Protein AF-A0A7V1UL45-F1 (afdb_monomer_lite)

Foldseek 3Di:
DDDWDQDPPPGIADKEKEFPVLLDLAFQQAWDFDDADPVRNQYHIYGPVLVVLQVVVVHDDPVSCVVRVMDMDGPVSSLVSQQRHHDDPDDQVNQQQDWFADPPPRDIHGTFDQEAEDQDFPPCDPVLVVVCVVQVVVCVVVVHDGQADGDNFWGHDNPPFTKGWAWQWQREGRNSGTRIYGFIWTADPVVNVVCVVCLQPQCLQVDDWGKTFTRHDDVLQPPRTRFIWTFGDPGSPHGTYTHGDDDPRVSNCSSSNGDYSVSSRVSRVVVSVVVD

pLDDT: mean 93.81, std 6.66, range [49.34, 98.75]

Radius of gyration: 22.58 Å; chains: 1; bounding box: 50×32×69 Å

Secondary structure (DSSP, 8-state):
---EEEETTTEEEEEEEE-GGGGSS---S--EEPPPBTTBSS--EE-HHHHHHHHHTTSS-HHHHHHHT-EEEEHHHHHHHHHHH---SS-TTTTTT-EEE-TTT--EEES---EEE-SS-TT--HHHHHHHHHHHHHHHHTTS--SSEE-SSEEEETTTEEEEEEEEEEEBTTSS-EEEEEEEEEE-HHHHHHHHHHTT-GGGGGSPPEEEEE-S--GGGS--TT-EEEEE-S-SSSPPEEEEPP-SSHHHHHHHH-B-HHHHHHHHHHHHHH--

Structure (mmCIF, N/CA/C/O backbone):
data_AF-A0A7V1UL45-F1
#
_entry.id   AF-A0A7V1UL45-F1
#
loop_
_atom_site.group_PDB
_atom_site.id
_atom_site.type_symbol
_atom_site.label_atom_id
_atom_site.label_alt_id
_atom_site.label_comp_id
_atom_site.label_asym_id
_atom_site.label_entity_id
_atom_site.label_seq_id
_atom_site.pdbx_PDB_ins_code
_atom_site.Cartn_x
_atom_site.Cartn_y
_atom_site.Cartn_z
_atom_site.occupancy
_atom_site.B_iso_or_equiv
_atom_site.auth_seq_id
_atom_site.auth_comp_id
_atom_site.auth_asym_id
_atom_site.auth_atom_id
_atom_site.pdbx_PDB_model_num
ATOM 1 N N . MET A 1 1 ? 0.491 9.897 -24.513 1.00 49.34 1 MET A N 1
ATOM 2 C CA . MET A 1 1 ? -0.194 9.121 -25.587 1.00 49.34 1 MET A CA 1
ATOM 3 C C . MET A 1 1 ? -1.564 8.655 -25.092 1.00 49.34 1 MET A C 1
ATOM 5 O O . MET A 1 1 ? -1.636 8.072 -24.022 1.00 49.34 1 MET A O 1
ATOM 9 N N . SER A 1 2 ? -2.656 8.905 -25.826 1.00 57.75 2 SER A N 1
ATOM 10 C CA . SER A 1 2 ? -4.035 8.613 -25.388 1.00 57.75 2 SER A CA 1
ATOM 11 C C . SER A 1 2 ? -4.565 7.289 -25.955 1.00 57.75 2 SER A C 1
ATOM 13 O O . SER A 1 2 ? -5.192 7.240 -27.010 1.00 57.75 2 SER A O 1
ATOM 15 N N . GLY A 1 3 ? -4.322 6.186 -25.250 1.00 78.44 3 GLY A N 1
ATOM 16 C CA . GLY A 1 3 ? -5.009 4.920 -25.510 1.00 78.44 3 GLY A CA 1
ATOM 17 C C . GLY A 1 3 ? -5.262 4.170 -24.210 1.00 78.44 3 GLY A C 1
ATOM 18 O O . GLY A 1 3 ? -4.413 4.188 -23.320 1.00 78.44 3 GLY A O 1
ATOM 19 N N . THR A 1 4 ? -6.422 3.527 -24.099 1.00 91.06 4 THR A N 1
ATOM 20 C CA . THR A 1 4 ? -6.756 2.661 -22.964 1.00 91.06 4 THR A CA 1
ATOM 21 C C . THR A 1 4 ? -6.541 1.189 -23.313 1.00 91.06 4 THR A C 1
ATOM 23 O O . THR A 1 4 ? -6.388 0.816 -24.481 1.00 91.06 4 THR A O 1
ATOM 26 N N . ILE A 1 5 ? -6.478 0.345 -22.288 1.00 94.19 5 ILE A N 1
ATOM 27 C CA . ILE A 1 5 ? -6.482 -1.116 -22.391 1.00 94.19 5 ILE A CA 1
ATOM 28 C C . ILE A 1 5 ? -7.425 -1.688 -21.327 1.00 94.19 5 ILE A C 1
ATOM 30 O O . ILE A 1 5 ? -7.486 -1.172 -20.211 1.00 94.19 5 ILE A O 1
ATOM 34 N N . GLN A 1 6 ? -8.139 -2.763 -21.669 1.00 95.62 6 GLN A N 1
ATOM 35 C CA . GLN A 1 6 ? -8.872 -3.578 -20.701 1.00 95.62 6 GLN A CA 1
ATOM 36 C C . GLN A 1 6 ? -7.916 -4.591 -20.070 1.00 95.62 6 GLN A C 1
ATOM 38 O O . GLN A 1 6 ? -7.385 -5.460 -20.758 1.00 95.62 6 GLN A O 1
ATOM 43 N N . CYS A 1 7 ? -7.671 -4.454 -18.771 1.00 94.44 7 CYS A N 1
ATOM 44 C CA . CYS A 1 7 ? -6.879 -5.393 -17.989 1.00 94.44 7 CYS A CA 1
ATOM 45 C C . CYS A 1 7 ? -7.796 -6.321 -17.194 1.00 94.44 7 CYS A C 1
ATOM 47 O O . CYS A 1 7 ? -8.648 -5.841 -16.448 1.00 94.44 7 CYS A O 1
ATOM 49 N N . ASP A 1 8 ? -7.544 -7.627 -17.253 1.00 90.75 8 ASP A N 1
ATOM 50 C CA . ASP A 1 8 ? -8.318 -8.636 -16.513 1.00 90.75 8 ASP A CA 1
ATOM 51 C C . ASP A 1 8 ? -8.318 -8.407 -14.992 1.00 90.75 8 ASP A C 1
ATOM 53 O O . ASP A 1 8 ? -9.223 -8.845 -14.288 1.00 90.75 8 ASP A O 1
ATOM 57 N N . THR A 1 9 ? -7.303 -7.709 -14.471 1.00 89.81 9 THR A N 1
ATOM 58 C CA . THR A 1 9 ? -7.148 -7.426 -13.037 1.00 89.81 9 THR A CA 1
ATOM 59 C C . THR A 1 9 ? -7.614 -6.026 -12.636 1.00 89.81 9 THR A C 1
ATOM 61 O O . THR A 1 9 ? -8.133 -5.853 -11.537 1.00 89.81 9 THR A O 1
ATOM 64 N N . HIS A 1 10 ? -7.412 -5.015 -13.486 1.00 91.44 10 HIS A N 1
ATOM 65 C CA . HIS A 1 10 ? -7.577 -3.601 -13.106 1.00 91.44 10 HIS A CA 1
ATOM 66 C C . HIS A 1 10 ? -8.631 -2.850 -13.939 1.00 91.44 10 HIS A C 1
ATOM 68 O O . HIS A 1 10 ? -8.793 -1.639 -13.772 1.00 91.44 10 HIS A O 1
ATOM 74 N N . GLY A 1 11 ? -9.338 -3.552 -14.830 1.00 91.56 11 GLY A N 1
ATOM 75 C CA . GLY A 1 11 ? -10.337 -2.970 -15.722 1.00 91.56 11 GLY A CA 1
ATOM 76 C C . GLY A 1 11 ? -9.726 -2.024 -16.755 1.00 91.56 11 GLY A C 1
ATOM 77 O O . GLY A 1 11 ? -8.574 -2.192 -17.168 1.00 91.56 11 GLY A O 1
ATOM 78 N N . GLU A 1 12 ? -10.506 -1.029 -17.175 1.00 94.00 12 GLU A N 1
ATOM 79 C CA . GLU A 1 12 ? -10.066 -0.030 -18.145 1.00 94.00 12 GLU A CA 1
ATOM 80 C C . GLU A 1 12 ? -9.084 0.964 -17.528 1.00 94.00 12 GLU A C 1
ATOM 82 O O . GLU A 1 12 ? -9.377 1.610 -16.523 1.00 94.00 12 GLU A O 1
ATOM 87 N N . GLN A 1 13 ? -7.916 1.104 -18.144 1.00 92.38 13 GLN A N 1
ATOM 88 C CA . GLN A 1 13 ? -6.842 1.975 -17.671 1.00 92.38 13 GLN A CA 1
ATOM 89 C C . GLN A 1 13 ? -6.088 2.582 -18.855 1.00 92.38 13 GLN A C 1
ATOM 91 O O . GLN A 1 13 ? -6.177 2.080 -19.976 1.00 92.38 13 GLN A O 1
ATOM 96 N N . GLY A 1 14 ? -5.270 3.607 -18.593 1.00 91.69 14 GLY A N 1
ATOM 97 C CA . GLY A 1 14 ? -4.217 4.022 -19.526 1.00 91.69 14 GLY A CA 1
ATOM 98 C C . GLY A 1 14 ? -3.248 2.871 -19.826 1.00 91.69 14 GLY A C 1
ATOM 99 O O . GLY A 1 14 ? -3.164 1.906 -19.061 1.00 91.69 14 GLY A O 1
ATOM 100 N N . ARG A 1 15 ? -2.531 2.956 -20.947 1.00 93.69 15 ARG A N 1
ATOM 101 C CA . ARG A 1 15 ? -1.641 1.891 -21.430 1.00 93.69 15 ARG A CA 1
ATOM 102 C C . ARG A 1 15 ? -0.197 2.371 -21.584 1.00 93.69 15 ARG A C 1
ATOM 104 O O . ARG A 1 15 ? 0.017 3.535 -21.903 1.00 93.69 15 ARG A O 1
ATOM 111 N N . ALA A 1 16 ? 0.750 1.454 -21.428 1.00 95.69 16 ALA A N 1
ATOM 112 C CA . ALA A 1 16 ? 2.181 1.662 -21.652 1.00 95.69 16 ALA A CA 1
ATOM 113 C C . ALA A 1 16 ? 2.818 0.374 -22.192 1.00 95.69 16 ALA A C 1
ATOM 115 O O . ALA A 1 16 ? 2.280 -0.714 -21.958 1.00 95.69 16 ALA A O 1
ATOM 116 N N . TYR A 1 17 ? 3.956 0.468 -22.874 1.00 96.56 17 TYR A N 1
ATOM 117 C CA . TYR A 1 17 ? 4.723 -0.703 -23.294 1.00 96.56 17 TYR A CA 1
ATOM 118 C C . TYR A 1 17 ? 5.874 -0.992 -22.333 1.00 96.56 17 TYR A C 1
ATOM 120 O O . TYR A 1 17 ? 6.554 -0.085 -21.851 1.00 96.56 17 TYR A O 1
ATOM 128 N N . VAL A 1 18 ? 6.097 -2.276 -22.052 1.00 97.75 18 VAL A N 1
ATOM 129 C CA . VAL A 1 18 ? 7.238 -2.741 -21.256 1.00 97.75 18 VAL A CA 1
ATOM 130 C C . VAL A 1 18 ? 7.874 -3.998 -21.836 1.00 97.75 18 VAL A C 1
ATOM 132 O O . VAL A 1 18 ? 7.197 -4.757 -22.520 1.00 97.75 18 VAL A O 1
ATOM 135 N N . CYS A 1 19 ? 9.148 -4.277 -21.553 1.00 98.12 19 CYS A N 1
ATOM 136 C CA . CYS A 1 19 ? 9.724 -5.586 -21.898 1.00 98.12 19 CYS A CA 1
ATOM 137 C C . CYS A 1 19 ? 9.078 -6.724 -21.084 1.00 98.12 19 CYS A C 1
ATOM 139 O O . CYS A 1 19 ? 8.605 -6.507 -19.962 1.00 98.12 19 CYS A O 1
ATOM 141 N N . ILE A 1 20 ? 9.078 -7.955 -21.616 1.00 97.31 20 ILE A N 1
ATOM 142 C CA . ILE A 1 20 ? 8.425 -9.100 -20.954 1.00 97.31 20 ILE A CA 1
ATOM 143 C C . ILE A 1 20 ? 8.948 -9.346 -19.533 1.00 97.31 20 ILE A C 1
ATOM 145 O O . ILE A 1 20 ? 8.175 -9.712 -18.647 1.00 97.31 20 ILE A O 1
ATOM 149 N N . HIS A 1 21 ? 10.230 -9.075 -19.283 1.00 96.88 21 HIS A N 1
ATOM 150 C CA . HIS A 1 21 ? 10.878 -9.286 -17.988 1.00 96.88 21 HIS A CA 1
ATOM 151 C C . HIS A 1 21 ? 10.221 -8.482 -16.856 1.00 96.88 21 HIS A C 1
ATOM 153 O O . HIS A 1 21 ? 10.117 -8.964 -15.730 1.00 96.88 21 HIS A O 1
ATOM 159 N N . LEU A 1 22 ? 9.695 -7.294 -17.166 1.00 97.25 22 LEU A N 1
ATOM 160 C CA . LEU A 1 22 ? 9.002 -6.430 -16.207 1.00 97.25 22 LEU A CA 1
ATOM 161 C C . LEU A 1 22 ? 7.554 -6.867 -15.919 1.00 97.25 22 LEU A C 1
ATOM 163 O O . LEU A 1 22 ? 6.927 -6.381 -14.977 1.00 97.25 22 LEU A O 1
ATOM 167 N N . THR A 1 23 ? 7.009 -7.806 -16.694 1.00 95.31 23 THR A N 1
ATOM 168 C CA . THR A 1 23 ? 5.648 -8.328 -16.479 1.00 95.31 23 THR A CA 1
ATOM 169 C C . THR A 1 23 ? 5.588 -9.428 -15.415 1.00 95.31 23 THR A C 1
ATOM 171 O O . THR A 1 23 ? 4.511 -9.720 -14.895 1.00 95.31 23 THR A O 1
ATOM 174 N N . GLY A 1 24 ? 6.738 -10.014 -15.066 1.00 89.56 24 GLY A N 1
ATOM 175 C CA . GLY A 1 24 ? 6.850 -11.101 -14.097 1.00 89.56 24 GLY A CA 1
ATOM 176 C C . GLY A 1 24 ? 6.814 -10.659 -12.630 1.00 89.56 24 GLY A C 1
ATOM 177 O O . GLY A 1 24 ? 6.683 -9.478 -12.294 1.00 89.56 24 GLY A O 1
ATOM 178 N N . ALA A 1 25 ? 6.948 -11.646 -11.740 1.00 88.12 25 ALA A N 1
ATOM 179 C CA . ALA A 1 25 ? 6.975 -11.441 -10.291 1.00 88.12 25 ALA A CA 1
ATOM 180 C C . ALA A 1 25 ? 8.341 -10.974 -9.757 1.00 88.12 25 ALA A C 1
ATOM 182 O O . ALA A 1 25 ? 8.398 -10.440 -8.655 1.00 88.12 25 ALA A O 1
ATOM 183 N N . SER A 1 26 ? 9.418 -11.137 -10.534 1.00 90.19 26 SER A N 1
ATOM 184 C CA . SER A 1 26 ? 10.766 -10.723 -10.139 1.00 90.19 26 SER A CA 1
ATOM 185 C C . SER A 1 26 ? 10.846 -9.225 -9.809 1.00 90.19 26 SER A C 1
ATOM 187 O O . SER A 1 26 ? 10.132 -8.395 -10.384 1.00 90.19 26 SER A O 1
ATOM 189 N N . ALA A 1 27 ? 11.749 -8.899 -8.889 1.00 92.69 27 ALA A N 1
ATOM 190 C CA . ALA A 1 27 ? 12.099 -7.543 -8.483 1.00 92.69 27 ALA A CA 1
ATOM 191 C C . ALA A 1 27 ? 13.573 -7.255 -8.806 1.00 92.69 27 ALA A C 1
ATOM 193 O O . ALA A 1 27 ? 14.334 -8.173 -9.121 1.00 92.69 27 ALA A O 1
ATOM 194 N N . ARG A 1 28 ? 13.982 -5.986 -8.680 1.00 94.50 28 ARG A N 1
ATOM 195 C CA . ARG A 1 28 ? 15.379 -5.533 -8.860 1.00 94.50 28 ARG A CA 1
ATOM 196 C C . ARG A 1 28 ? 15.965 -5.752 -10.261 1.00 94.50 28 ARG A C 1
ATOM 198 O O . ARG A 1 28 ? 17.174 -5.865 -10.410 1.00 94.50 28 ARG A O 1
ATOM 205 N N . LEU A 1 29 ? 15.128 -5.752 -11.297 1.00 96.81 29 LEU A N 1
ATOM 206 C CA . LEU A 1 29 ? 15.579 -5.834 -12.694 1.00 96.81 29 LEU A CA 1
ATOM 207 C C . LEU A 1 29 ? 16.005 -4.474 -13.280 1.00 96.81 29 LEU A C 1
ATOM 209 O O . LEU A 1 29 ? 16.437 -4.403 -14.428 1.00 96.81 29 LEU A O 1
ATOM 213 N N . GLY A 1 30 ? 15.827 -3.395 -12.512 1.00 97.25 30 GLY A N 1
ATOM 214 C CA . GLY A 1 30 ? 15.929 -2.020 -12.984 1.00 97.25 30 GLY A CA 1
ATOM 215 C C . GLY A 1 30 ? 14.721 -1.582 -13.820 1.00 97.25 30 GLY A C 1
ATOM 216 O O . GLY A 1 30 ? 13.939 -2.396 -14.315 1.00 97.25 30 GLY A O 1
ATOM 217 N N . PHE A 1 31 ? 14.515 -0.270 -13.921 1.00 97.75 31 PHE A N 1
ATOM 218 C CA . PHE A 1 31 ? 13.332 0.314 -14.557 1.00 97.75 31 PHE A CA 1
ATOM 219 C C . PHE A 1 31 ? 13.722 1.572 -15.336 1.00 97.75 31 PHE A C 1
ATOM 221 O O . PHE A 1 31 ? 13.614 2.697 -14.847 1.00 97.75 31 PHE A O 1
AT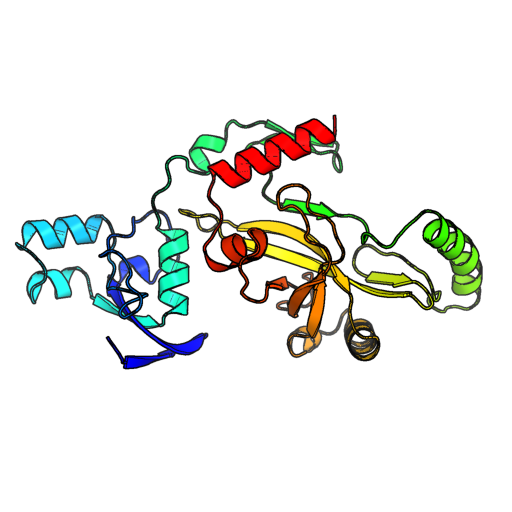OM 228 N N . ASN A 1 32 ? 14.244 1.360 -16.540 1.00 98.00 32 ASN A N 1
ATOM 229 C CA . ASN A 1 32 ? 14.659 2.410 -17.463 1.00 98.00 32 ASN A CA 1
ATOM 230 C C . ASN A 1 32 ? 13.428 2.960 -18.182 1.00 98.00 32 ASN A C 1
ATOM 232 O O . ASN A 1 32 ? 12.588 2.186 -18.635 1.00 98.00 32 ASN A O 1
ATOM 236 N N . ARG A 1 33 ? 13.307 4.286 -18.248 1.00 96.62 33 ARG A N 1
ATOM 237 C CA . ARG A 1 33 ? 12.213 5.001 -18.913 1.00 96.62 33 ARG A CA 1
ATOM 238 C C . ARG A 1 33 ? 12.594 6.459 -19.145 1.00 96.62 33 ARG A C 1
ATOM 240 O O . ARG A 1 33 ? 13.508 6.967 -18.498 1.00 96.62 33 ARG A O 1
ATOM 247 N N . ASN A 1 34 ? 11.832 7.140 -19.992 1.00 94.75 34 ASN A N 1
ATOM 248 C CA . ASN A 1 34 ? 11.858 8.601 -20.045 1.00 94.75 34 ASN A CA 1
ATOM 249 C C . ASN A 1 34 ? 11.213 9.213 -18.791 1.00 94.75 34 ASN A C 1
ATOM 251 O O . ASN A 1 34 ? 10.442 8.555 -18.087 1.00 94.75 34 ASN A O 1
ATOM 255 N N . GLU A 1 35 ? 11.506 10.488 -18.533 1.00 93.88 35 GLU A N 1
ATOM 256 C CA . GLU A 1 35 ? 10.858 11.232 -17.452 1.00 93.88 35 GLU A CA 1
ATOM 257 C C . GLU A 1 35 ? 9.346 11.358 -17.705 1.00 93.88 35 GLU A C 1
ATOM 259 O O . GLU A 1 35 ? 8.947 11.807 -18.786 1.00 93.88 35 GLU A O 1
ATOM 264 N N . PRO A 1 36 ? 8.488 10.973 -16.741 1.00 92.94 36 PRO A N 1
ATOM 265 C CA . PRO A 1 36 ? 7.047 11.138 -16.871 1.00 92.94 36 PRO A CA 1
ATOM 266 C C . PRO A 1 36 ? 6.650 12.608 -17.022 1.00 92.94 36 PRO A C 1
ATOM 268 O O . PRO A 1 36 ? 7.183 13.489 -16.347 1.00 92.94 36 PRO A O 1
ATOM 271 N N . THR A 1 37 ? 5.647 12.867 -17.854 1.00 93.38 37 THR A N 1
ATOM 272 C CA . THR A 1 37 ? 5.069 14.207 -18.045 1.00 93.38 37 THR A CA 1
ATOM 273 C C . THR A 1 37 ? 3.558 14.172 -17.801 1.00 93.38 37 THR A C 1
ATOM 275 O O . THR A 1 37 ? 2.975 13.087 -17.793 1.00 93.38 37 THR A O 1
ATOM 278 N N . PRO A 1 38 ? 2.877 15.320 -17.626 1.00 89.31 38 PRO A N 1
ATOM 279 C CA . PRO A 1 38 ? 1.416 15.337 -17.513 1.00 89.31 38 PRO A CA 1
ATOM 280 C C . PRO A 1 38 ? 0.687 14.671 -18.696 1.00 89.31 38 PRO A C 1
ATOM 282 O O . PRO A 1 38 ? -0.355 14.052 -18.495 1.00 89.31 38 PRO A O 1
ATOM 285 N N . ASP A 1 39 ? 1.256 14.748 -19.905 1.00 88.94 39 ASP A N 1
ATOM 286 C CA . ASP A 1 39 ? 0.685 14.169 -21.134 1.00 88.94 39 ASP A CA 1
ATOM 287 C C . ASP A 1 39 ? 1.107 12.704 -21.378 1.00 88.94 39 ASP A C 1
ATOM 289 O O . ASP A 1 39 ? 0.532 11.997 -22.223 1.00 88.94 39 ASP A O 1
ATOM 293 N N . ASP A 1 40 ? 2.124 12.245 -20.647 1.00 89.56 40 ASP A N 1
ATOM 294 C CA . ASP A 1 40 ? 2.630 10.877 -20.667 1.00 89.56 40 ASP A CA 1
ATOM 295 C C . ASP A 1 40 ? 3.098 10.442 -19.265 1.00 89.56 40 ASP A C 1
ATOM 297 O O . ASP A 1 40 ? 4.297 10.430 -18.967 1.00 89.56 40 ASP A O 1
ATOM 301 N N . PRO A 1 41 ? 2.154 10.135 -18.355 1.00 88.69 41 PRO A N 1
ATOM 302 C CA . PRO A 1 41 ? 2.475 9.802 -16.967 1.00 88.69 41 PRO A CA 1
ATOM 303 C C . PRO A 1 41 ? 3.090 8.400 -16.811 1.00 88.69 41 PRO A C 1
ATOM 305 O O . PRO A 1 41 ? 3.637 8.073 -15.756 1.00 88.69 41 PRO A O 1
ATOM 308 N N . CYS A 1 42 ? 2.992 7.561 -17.843 1.00 91.62 42 CYS A N 1
ATOM 309 C CA . CYS A 1 42 ? 3.525 6.203 -17.883 1.00 91.62 42 CYS A CA 1
ATOM 310 C C . CYS A 1 42 ? 4.255 5.949 -19.212 1.00 91.62 42 CYS A C 1
ATOM 312 O O . CYS A 1 42 ? 3.765 5.164 -20.025 1.00 91.62 42 CYS A O 1
ATOM 314 N N . PRO A 1 43 ? 5.412 6.598 -19.439 1.00 95.31 43 PRO A N 1
ATOM 315 C CA . PRO A 1 43 ? 6.199 6.356 -20.640 1.00 95.31 43 PRO A CA 1
ATOM 316 C C . PRO A 1 43 ? 6.676 4.904 -20.671 1.00 95.31 43 PRO A C 1
ATOM 318 O O . PRO A 1 43 ? 6.843 4.282 -19.615 1.00 95.31 43 PRO A O 1
ATOM 321 N N . ASP A 1 44 ? 6.940 4.388 -21.867 1.00 96.25 44 ASP A N 1
ATOM 322 C CA . ASP A 1 44 ? 7.436 3.025 -22.059 1.00 96.25 44 ASP A CA 1
ATOM 323 C C . ASP A 1 44 ? 8.679 2.748 -21.198 1.00 96.25 44 ASP A C 1
ATOM 325 O O . ASP A 1 44 ? 9.511 3.636 -20.972 1.00 96.25 44 ASP A O 1
ATOM 329 N N . ALA A 1 45 ? 8.786 1.521 -20.681 1.00 97.88 45 ALA A N 1
ATOM 330 C CA . ALA A 1 45 ? 9.818 1.163 -19.710 1.00 97.88 45 ALA A CA 1
ATOM 331 C C . ALA A 1 45 ? 10.435 -0.219 -19.950 1.00 97.88 45 ALA A C 1
ATOM 333 O O . ALA A 1 45 ? 9.786 -1.139 -20.436 1.00 97.88 45 ALA A O 1
ATOM 334 N N . TRP A 1 46 ? 11.694 -0.409 -19.574 1.00 98.25 46 TRP A N 1
ATOM 335 C CA . TRP A 1 46 ? 12.412 -1.667 -19.795 1.00 98.25 46 TRP A CA 1
ATOM 336 C C . TRP A 1 46 ? 13.455 -1.932 -18.702 1.00 98.25 46 TRP A C 1
ATOM 338 O O . TRP A 1 46 ? 13.897 -1.018 -18.008 1.00 98.25 46 TRP A O 1
ATOM 348 N N . CYS A 1 47 ? 13.822 -3.200 -18.509 1.00 98.25 47 CYS A N 1
ATOM 349 C CA . CYS A 1 47 ? 14.824 -3.604 -17.519 1.00 98.25 47 CYS A CA 1
ATOM 350 C C . CYS A 1 47 ? 16.261 -3.324 -17.986 1.00 98.25 47 CYS A C 1
ATOM 352 O O . CYS A 1 47 ? 16.488 -2.910 -19.124 1.00 98.25 47 CYS A O 1
ATOM 354 N N . ASP A 1 48 ? 17.230 -3.570 -17.110 1.00 98.00 48 ASP A N 1
ATOM 355 C CA . ASP A 1 48 ? 18.648 -3.260 -17.342 1.00 98.00 48 ASP A CA 1
ATOM 356 C C . ASP A 1 48 ? 19.260 -4.126 -18.435 1.00 98.00 48 ASP A C 1
ATOM 358 O O . ASP A 1 48 ? 19.966 -3.620 -19.303 1.00 98.00 48 ASP A O 1
ATOM 362 N N . ASP A 1 49 ? 18.891 -5.403 -18.482 1.00 97.88 49 ASP A N 1
ATOM 363 C CA . ASP A 1 49 ? 19.325 -6.299 -19.554 1.00 97.88 49 ASP A CA 1
ATOM 364 C C . ASP A 1 49 ? 18.776 -5.851 -20.917 1.00 97.88 49 ASP A C 1
ATOM 366 O O . ASP A 1 49 ? 19.476 -5.882 -21.929 1.00 97.88 49 ASP A O 1
ATOM 370 N N . CYS A 1 50 ? 17.533 -5.364 -20.952 1.00 98.19 50 CYS A N 1
ATOM 371 C CA . CYS A 1 50 ? 16.936 -4.824 -22.172 1.00 98.19 50 CYS A CA 1
ATOM 372 C C . CYS A 1 50 ? 17.566 -3.490 -22.595 1.00 98.19 50 CYS A C 1
ATOM 374 O O . CYS A 1 50 ? 17.581 -3.188 -23.786 1.00 98.19 50 CYS A O 1
ATOM 376 N N . GLU A 1 51 ? 18.112 -2.708 -21.659 1.00 98.25 51 GLU A N 1
ATOM 377 C CA . GLU A 1 51 ? 18.879 -1.504 -21.992 1.00 98.25 51 GLU A CA 1
ATOM 378 C C . GLU A 1 51 ? 20.184 -1.866 -22.708 1.00 98.25 51 GLU A C 1
ATOM 380 O O . GLU A 1 51 ? 20.538 -1.216 -23.691 1.00 98.25 51 GLU A O 1
ATOM 385 N N . LEU A 1 52 ? 20.857 -2.945 -22.293 1.00 98.19 52 LEU A N 1
ATOM 386 C CA . LEU A 1 52 ? 22.047 -3.450 -22.986 1.00 98.19 52 LEU A CA 1
ATOM 387 C C . LEU A 1 52 ? 21.722 -3.890 -24.420 1.00 98.19 52 LEU A C 1
ATOM 389 O O . LEU A 1 52 ? 22.469 -3.567 -25.344 1.00 98.19 52 LEU A O 1
ATOM 393 N N . ILE A 1 53 ? 20.592 -4.578 -24.616 1.00 98.06 53 ILE A N 1
ATOM 394 C CA . ILE A 1 53 ? 20.111 -4.975 -25.949 1.00 98.06 53 ILE A CA 1
ATOM 395 C C . ILE A 1 53 ? 19.818 -3.732 -26.796 1.00 98.06 53 ILE A C 1
ATOM 397 O O . ILE A 1 53 ? 20.324 -3.615 -27.909 1.00 98.06 53 ILE A O 1
ATOM 401 N N . ARG A 1 54 ? 19.049 -2.774 -26.266 1.00 97.75 54 ARG A N 1
ATOM 402 C CA . ARG A 1 54 ? 18.714 -1.526 -26.966 1.00 97.75 54 ARG A CA 1
ATOM 403 C C . ARG A 1 54 ? 19.972 -0.764 -27.389 1.00 97.75 54 ARG A C 1
ATOM 405 O O . ARG A 1 54 ? 20.056 -0.301 -28.522 1.00 97.75 54 ARG A O 1
ATOM 412 N N . ALA A 1 55 ? 20.959 -0.651 -26.502 1.00 97.56 55 ALA A N 1
ATOM 413 C CA . ALA A 1 55 ? 22.219 0.027 -26.792 1.00 97.56 55 ALA A CA 1
ATOM 414 C C . ALA A 1 55 ? 23.041 -0.697 -27.873 1.00 97.56 55 ALA A C 1
ATOM 416 O O . ALA A 1 55 ? 23.588 -0.042 -28.756 1.00 97.56 55 ALA A O 1
ATOM 417 N N . ALA A 1 56 ? 23.093 -2.032 -27.848 1.00 97.81 56 ALA A N 1
ATOM 418 C CA . ALA A 1 56 ? 23.809 -2.830 -28.849 1.00 97.81 56 ALA A CA 1
ATOM 419 C C . ALA A 1 56 ? 23.174 -2.787 -30.253 1.00 97.81 56 ALA A C 1
ATOM 421 O O . ALA A 1 56 ? 23.832 -3.134 -31.231 1.00 97.81 56 ALA A O 1
ATOM 422 N N . HIS A 1 57 ? 21.909 -2.371 -30.344 1.00 97.38 57 HIS A N 1
ATOM 423 C CA . HIS A 1 57 ? 21.125 -2.274 -31.577 1.00 97.38 57 HIS A CA 1
ATOM 424 C C . HIS A 1 57 ? 20.901 -0.819 -32.044 1.00 97.38 57 HIS A C 1
ATOM 426 O O . HIS A 1 57 ? 20.034 -0.579 -32.884 1.00 97.38 57 HIS A O 1
ATOM 432 N N . ASP A 1 58 ? 21.658 0.150 -31.511 1.00 96.69 58 ASP A N 1
ATOM 433 C CA . ASP A 1 58 ? 21.535 1.588 -31.812 1.00 96.69 58 ASP A CA 1
ATOM 434 C C . ASP A 1 58 ? 20.134 2.179 -31.532 1.00 96.69 58 ASP A C 1
ATOM 436 O O . ASP A 1 58 ? 19.712 3.164 -32.143 1.00 96.69 58 ASP A O 1
ATOM 440 N N . GLY A 1 59 ? 19.402 1.604 -30.575 1.00 95.56 59 GLY A N 1
ATOM 441 C CA . GLY A 1 59 ? 18.056 2.028 -30.195 1.00 95.56 59 GLY A CA 1
ATOM 442 C C . GLY A 1 59 ? 17.005 0.930 -30.344 1.00 95.56 59 GLY A C 1
ATOM 443 O O . GLY A 1 59 ? 17.318 -0.251 -30.457 1.00 95.56 59 GLY A O 1
ATOM 444 N N . TRP A 1 60 ? 15.736 1.343 -30.300 1.00 95.69 60 TRP A N 1
ATOM 445 C CA . TRP A 1 60 ? 14.600 0.453 -30.534 1.00 95.69 60 TRP A CA 1
ATOM 446 C C . TRP A 1 60 ? 14.365 0.265 -32.038 1.00 95.69 60 TRP A C 1
ATOM 448 O O . TRP A 1 60 ? 14.250 1.235 -32.788 1.00 95.69 60 TRP A O 1
ATOM 458 N N . ASN A 1 61 ? 14.323 -0.993 -32.463 1.00 95.56 61 ASN A N 1
ATOM 459 C CA . ASN A 1 61 ? 14.078 -1.468 -33.825 1.00 95.56 61 ASN A CA 1
ATOM 460 C C . ASN A 1 61 ? 13.469 -2.882 -33.785 1.00 95.56 61 ASN A C 1
ATOM 462 O O . ASN A 1 61 ? 13.406 -3.493 -32.719 1.00 95.56 61 ASN A O 1
ATOM 466 N N . GLU A 1 62 ? 13.081 -3.426 -34.942 1.00 95.94 62 GLU A N 1
ATOM 467 C CA . GLU A 1 62 ? 12.410 -4.734 -35.035 1.00 95.94 62 GLU A CA 1
ATOM 468 C C . GLU A 1 62 ? 13.173 -5.874 -34.332 1.00 95.94 62 GLU A C 1
ATOM 470 O O . GLU A 1 62 ? 12.555 -6.710 -33.670 1.00 95.94 62 GLU A O 1
ATOM 475 N N . ASP A 1 63 ? 14.507 -5.900 -34.423 1.00 96.19 63 ASP A N 1
ATOM 476 C CA . ASP A 1 63 ? 15.326 -6.948 -33.806 1.00 96.19 63 ASP A CA 1
ATOM 477 C C . ASP A 1 63 ? 15.365 -6.809 -32.279 1.00 96.19 63 ASP A C 1
ATOM 479 O O . ASP A 1 63 ? 15.090 -7.768 -31.555 1.00 96.19 63 ASP A O 1
ATOM 483 N N . SER A 1 64 ? 15.665 -5.610 -31.774 1.00 96.56 64 SER A N 1
ATOM 484 C CA . SER A 1 64 ? 15.726 -5.332 -30.330 1.00 96.56 64 SER A CA 1
ATOM 485 C C . SER A 1 64 ? 14.365 -5.492 -29.641 1.00 96.56 64 SER A C 1
ATOM 487 O O . SER A 1 64 ? 14.289 -6.072 -28.557 1.00 96.56 64 SER A O 1
ATOM 489 N N . GLU A 1 65 ? 13.273 -5.057 -30.273 1.00 96.50 65 GLU A N 1
ATOM 490 C CA . GLU A 1 65 ? 11.913 -5.224 -29.750 1.00 96.50 65 GLU A CA 1
ATOM 491 C C . GLU A 1 65 ? 11.513 -6.700 -29.675 1.00 96.50 65 GLU A C 1
ATOM 493 O O . GLU A 1 65 ? 10.879 -7.130 -28.705 1.00 96.50 65 GLU A O 1
ATOM 498 N N . LYS A 1 66 ? 11.922 -7.496 -30.670 1.00 95.94 66 LYS A N 1
ATOM 499 C CA . LYS A 1 66 ? 11.688 -8.941 -30.702 1.00 95.94 66 LYS A CA 1
ATOM 500 C C . LYS A 1 66 ? 12.506 -9.680 -29.646 1.00 95.94 66 LYS A C 1
ATOM 502 O O . LYS A 1 66 ? 11.964 -10.574 -29.003 1.00 95.94 66 LYS A O 1
ATOM 507 N N . LEU A 1 67 ? 13.772 -9.311 -29.449 1.00 97.12 67 LEU A N 1
ATOM 508 C CA . LEU A 1 67 ? 14.635 -9.889 -28.410 1.00 97.12 67 LEU A CA 1
ATOM 509 C C . LEU A 1 67 ? 14.125 -9.578 -26.995 1.00 97.12 67 LEU A C 1
ATOM 511 O O . LEU A 1 67 ? 14.204 -10.429 -26.114 1.00 97.12 67 LEU A O 1
ATOM 515 N N . CYS A 1 68 ? 13.585 -8.376 -26.781 1.00 96.38 68 CYS A N 1
ATOM 516 C CA . CYS A 1 68 ? 13.051 -7.933 -25.490 1.00 96.38 68 CYS A CA 1
ATOM 517 C C . CYS A 1 68 ? 11.584 -8.334 -25.249 1.00 96.38 68 CYS A C 1
ATOM 519 O O . CYS A 1 68 ? 11.064 -8.109 -24.151 1.00 96.38 68 CYS A O 1
ATOM 521 N N . GLU A 1 69 ? 10.916 -8.881 -26.269 1.00 97.44 69 GLU A N 1
ATOM 522 C CA . GLU A 1 69 ? 9.493 -9.225 -26.282 1.00 97.44 69 GLU A CA 1
ATOM 523 C C . GLU A 1 69 ? 8.598 -8.144 -25.651 1.00 97.44 69 GLU A C 1
ATOM 525 O O . GLU A 1 69 ? 7.984 -8.353 -24.600 1.00 97.44 69 GLU A O 1
ATOM 530 N N . ILE A 1 70 ? 8.511 -6.973 -26.281 1.00 96.25 70 ILE A N 1
ATOM 531 C CA . ILE A 1 70 ? 7.716 -5.854 -25.755 1.00 96.25 70 ILE A CA 1
ATOM 532 C C . ILE A 1 70 ? 6.229 -6.236 -25.610 1.00 96.25 70 ILE A C 1
ATOM 534 O O . ILE A 1 70 ? 5.597 -6.771 -26.524 1.00 96.25 70 ILE A O 1
ATOM 538 N N . LYS A 1 71 ? 5.655 -5.960 -24.437 1.00 96.56 71 LYS A N 1
ATOM 539 C CA . LYS A 1 71 ? 4.264 -6.227 -24.054 1.00 96.56 71 LYS A CA 1
ATOM 540 C C . LYS A 1 71 ? 3.539 -4.923 -23.737 1.00 96.56 71 LYS A C 1
ATOM 542 O O . LYS A 1 71 ? 4.104 -4.002 -23.157 1.00 96.56 71 LYS A O 1
ATOM 547 N N . LEU A 1 72 ? 2.252 -4.877 -24.065 1.00 95.50 72 LEU A N 1
ATOM 548 C CA . LEU A 1 72 ? 1.351 -3.799 -23.667 1.00 95.50 72 LEU A CA 1
ATOM 549 C C . LEU A 1 72 ? 0.792 -4.080 -22.267 1.00 95.50 72 LEU A C 1
ATOM 551 O O . LEU A 1 72 ? 0.269 -5.167 -22.017 1.00 95.50 72 LEU A O 1
ATOM 555 N N . VAL A 1 73 ? 0.866 -3.104 -21.364 1.00 96.44 73 VAL A N 1
ATOM 556 C CA . VAL A 1 73 ? 0.368 -3.213 -19.985 1.00 96.44 73 VAL A CA 1
ATOM 557 C C . VAL A 1 73 ? -0.519 -2.029 -19.612 1.00 96.44 73 VAL A C 1
ATOM 559 O O . VAL A 1 73 ? -0.415 -0.941 -20.174 1.00 96.44 73 VAL A O 1
ATOM 562 N N . CYS A 1 74 ? -1.406 -2.241 -18.640 1.00 95.56 74 CYS A N 1
ATOM 563 C CA . CYS A 1 74 ? -2.212 -1.171 -18.061 1.00 95.56 74 CYS A CA 1
ATOM 564 C C . CYS A 1 74 ? -1.412 -0.312 -17.067 1.00 95.56 74 CYS A C 1
ATOM 566 O O . CYS A 1 74 ? -0.431 -0.789 -16.490 1.00 95.56 74 CYS A O 1
ATOM 568 N N . PHE A 1 75 ? -1.874 0.912 -16.795 1.00 93.88 75 PHE A N 1
ATOM 569 C CA . PHE A 1 75 ? -1.244 1.850 -15.857 1.00 93.88 75 PHE A CA 1
ATOM 570 C C . PHE A 1 75 ? -0.994 1.229 -14.474 1.00 93.88 75 PHE A C 1
ATOM 572 O O . PHE A 1 75 ? 0.095 1.352 -13.921 1.00 93.88 75 PHE A O 1
ATOM 579 N N . ALA A 1 76 ? -1.960 0.487 -13.932 1.00 92.88 76 ALA A N 1
ATOM 580 C CA . ALA A 1 76 ? -1.798 -0.175 -12.639 1.00 92.88 76 ALA A CA 1
ATOM 581 C C . ALA A 1 76 ? -0.701 -1.262 -12.659 1.00 92.88 76 ALA A C 1
ATOM 583 O O . ALA A 1 76 ? 0.123 -1.329 -11.744 1.00 92.88 76 ALA A O 1
ATOM 584 N N . CYS A 1 77 ? -0.625 -2.081 -13.716 1.00 95.19 77 CYS A N 1
ATOM 585 C CA . CYS A 1 77 ? 0.455 -3.062 -13.886 1.00 95.19 77 CYS A CA 1
ATOM 586 C C . CYS A 1 77 ? 1.818 -2.379 -14.049 1.00 95.19 77 CYS A C 1
ATOM 588 O O . CYS A 1 77 ? 2.795 -2.816 -13.439 1.00 95.19 77 CYS A O 1
ATOM 590 N N . TYR A 1 78 ? 1.871 -1.286 -14.814 1.00 96.19 78 TYR A N 1
ATOM 591 C CA . TYR A 1 78 ? 3.067 -0.467 -14.981 1.00 96.19 78 TYR A CA 1
ATOM 592 C C . TYR A 1 78 ? 3.570 0.068 -13.634 1.00 96.19 78 TYR A C 1
ATOM 594 O O . TYR A 1 78 ? 4.737 -0.119 -13.296 1.00 96.19 78 TYR A O 1
ATOM 602 N N . GLN A 1 79 ? 2.687 0.649 -12.815 1.00 94.50 79 GLN A N 1
ATOM 603 C CA . GLN A 1 79 ? 3.049 1.178 -11.497 1.00 94.50 79 GLN A CA 1
ATOM 604 C C . GLN A 1 79 ? 3.541 0.081 -10.548 1.00 94.50 79 GLN A C 1
ATOM 606 O O . GLN A 1 79 ? 4.545 0.275 -9.862 1.00 94.50 79 GLN A O 1
ATOM 611 N N . ARG A 1 80 ? 2.898 -1.095 -10.548 1.00 94.50 80 ARG A N 1
ATOM 612 C CA . ARG A 1 80 ? 3.360 -2.256 -9.768 1.00 94.50 80 ARG A CA 1
ATOM 613 C C . ARG A 1 80 ? 4.749 -2.716 -10.210 1.00 94.50 80 ARG A C 1
ATOM 615 O O . ARG A 1 80 ? 5.578 -3.018 -9.357 1.00 94.50 80 ARG A O 1
ATOM 622 N N . SER A 1 81 ? 5.011 -2.764 -11.516 1.00 96.38 81 SER A N 1
ATOM 623 C CA . SER A 1 81 ? 6.337 -3.102 -12.045 1.00 96.38 81 SER A CA 1
ATOM 624 C C . SER A 1 81 ? 7.383 -2.053 -11.675 1.00 96.38 81 SER A C 1
ATOM 626 O O . SER A 1 81 ? 8.480 -2.411 -11.248 1.00 96.38 81 SER A O 1
ATOM 628 N N . ARG A 1 82 ? 7.040 -0.765 -11.801 1.00 97.12 82 ARG A N 1
ATOM 629 C CA . ARG A 1 82 ? 7.910 0.351 -11.423 1.00 97.12 82 ARG A CA 1
ATOM 630 C C . ARG A 1 82 ? 8.341 0.213 -9.972 1.00 97.12 82 ARG A C 1
ATOM 632 O O . ARG A 1 82 ? 9.530 0.274 -9.699 1.00 97.12 82 ARG A O 1
ATOM 639 N N . ILE A 1 83 ? 7.398 0.002 -9.055 1.00 96.50 83 ILE A N 1
ATOM 640 C CA . ILE A 1 83 ? 7.687 -0.141 -7.623 1.00 96.50 83 ILE A CA 1
ATOM 641 C C . ILE A 1 83 ? 8.719 -1.249 -7.384 1.00 96.50 83 ILE A C 1
ATOM 643 O O . ILE A 1 83 ? 9.758 -0.981 -6.790 1.00 96.50 83 ILE A O 1
ATOM 647 N N . ARG A 1 84 ? 8.497 -2.457 -7.917 1.00 95.94 84 ARG A N 1
ATOM 648 C CA . ARG A 1 84 ? 9.392 -3.609 -7.692 1.00 95.94 84 ARG A CA 1
ATOM 649 C C . ARG A 1 84 ? 10.785 -3.458 -8.306 1.00 95.94 84 ARG A C 1
ATOM 651 O O . ARG A 1 84 ? 11.732 -4.094 -7.852 1.00 95.94 84 ARG A O 1
ATOM 658 N N . ASN A 1 85 ? 10.911 -2.660 -9.365 1.00 97.38 85 ASN A N 1
ATOM 659 C CA . ASN A 1 85 ? 12.129 -2.595 -10.178 1.00 97.38 85 ASN A CA 1
ATOM 660 C C . ASN A 1 85 ? 12.831 -1.231 -10.151 1.00 97.38 85 ASN A C 1
ATOM 662 O O . ASN A 1 85 ? 13.870 -1.067 -10.786 1.00 97.38 85 ASN A O 1
ATOM 666 N N . THR A 1 86 ? 12.298 -0.255 -9.413 1.00 96.50 86 THR A N 1
ATOM 667 C CA . THR A 1 86 ? 12.979 1.023 -9.174 1.00 96.50 86 THR A CA 1
ATOM 668 C C . THR A 1 86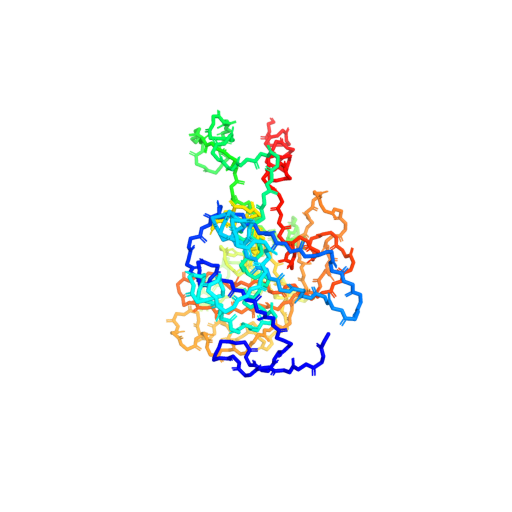 ? 14.277 0.765 -8.416 1.00 96.50 86 THR A C 1
ATOM 670 O O . THR A 1 86 ? 14.276 0.055 -7.414 1.00 96.50 86 THR A O 1
ATOM 673 N N . ARG A 1 87 ? 15.379 1.346 -8.895 1.00 95.81 87 ARG A N 1
ATOM 674 C CA . ARG A 1 87 ? 16.669 1.303 -8.199 1.00 95.81 87 ARG A CA 1
ATOM 675 C C . ARG A 1 87 ? 16.649 2.298 -7.039 1.00 95.81 87 ARG A C 1
ATOM 677 O O . ARG A 1 87 ? 16.154 3.412 -7.202 1.00 95.81 87 ARG A O 1
ATOM 684 N N . THR A 1 88 ? 17.183 1.888 -5.900 1.00 95.75 88 THR A N 1
ATOM 685 C CA . THR A 1 88 ? 17.257 2.674 -4.662 1.00 95.75 88 THR A CA 1
ATOM 686 C C . THR A 1 88 ? 18.706 2.738 -4.181 1.00 95.75 88 THR A C 1
ATOM 688 O O . THR A 1 88 ? 19.521 1.904 -4.576 1.00 95.75 88 THR A O 1
ATOM 691 N N . ASP A 1 89 ? 19.034 3.732 -3.353 1.00 94.62 89 ASP A N 1
ATOM 692 C CA . ASP A 1 89 ? 20.400 3.921 -2.838 1.00 94.62 89 ASP A CA 1
ATOM 693 C C . ASP A 1 89 ? 20.782 2.843 -1.806 1.00 94.62 89 ASP A C 1
ATOM 695 O O . ASP A 1 89 ? 21.945 2.456 -1.703 1.00 94.62 89 ASP A O 1
ATOM 699 N N . LEU A 1 90 ? 19.797 2.343 -1.059 1.00 94.94 90 LEU A N 1
ATOM 700 C CA . LEU A 1 90 ? 19.850 1.188 -0.172 1.00 94.94 90 LEU A CA 1
ATOM 701 C C . LEU A 1 90 ? 18.789 0.173 -0.577 1.00 94.94 90 LEU A C 1
ATOM 703 O O . LEU A 1 90 ? 17.683 0.519 -0.996 1.00 94.94 90 LEU A O 1
ATOM 707 N N . THR A 1 91 ? 19.095 -1.096 -0.359 1.00 96.00 91 THR A N 1
ATOM 708 C CA . THR A 1 91 ? 18.161 -2.214 -0.483 1.00 96.00 91 THR A CA 1
ATOM 709 C C . THR A 1 91 ? 17.820 -2.794 0.891 1.00 96.00 91 THR A C 1
ATOM 711 O O . THR A 1 91 ? 18.462 -2.485 1.895 1.00 96.00 91 THR A O 1
ATOM 714 N N . LEU A 1 92 ? 16.808 -3.664 0.964 1.00 95.25 92 LEU A N 1
ATOM 715 C CA . LEU A 1 92 ? 16.535 -4.412 2.199 1.00 95.25 92 LEU A CA 1
ATOM 716 C C . LEU A 1 92 ? 17.697 -5.342 2.587 1.00 95.25 92 LEU A C 1
ATOM 718 O O . LEU A 1 92 ? 17.946 -5.521 3.778 1.00 95.25 92 LEU A O 1
ATOM 722 N N . ASP A 1 93 ? 18.444 -5.861 1.607 1.00 95.25 93 ASP A N 1
ATOM 723 C CA . ASP A 1 93 ? 19.623 -6.700 1.851 1.00 95.25 93 ASP A CA 1
ATOM 724 C C . ASP A 1 93 ? 20.737 -5.899 2.545 1.00 95.25 93 ASP A C 1
ATOM 726 O O . ASP A 1 93 ? 21.347 -6.385 3.499 1.00 95.25 93 ASP A O 1
ATOM 730 N N . ASP A 1 94 ? 20.939 -4.634 2.157 1.00 96.81 94 ASP A N 1
ATOM 731 C CA . ASP A 1 94 ? 21.897 -3.733 2.819 1.00 96.81 94 ASP A CA 1
ATOM 732 C C . ASP A 1 94 ? 21.516 -3.448 4.281 1.00 96.81 94 ASP A C 1
ATOM 734 O O . ASP A 1 94 ? 22.366 -3.132 5.117 1.00 96.81 94 ASP A O 1
ATOM 738 N N . LEU A 1 95 ? 20.229 -3.580 4.612 1.00 96.44 95 LEU A N 1
ATOM 739 C CA . LEU A 1 95 ? 19.693 -3.377 5.955 1.00 96.44 95 LEU A CA 1
ATOM 740 C C . LEU A 1 95 ? 19.635 -4.667 6.786 1.00 96.44 95 LEU A C 1
ATOM 742 O O . LEU A 1 95 ? 19.281 -4.598 7.964 1.00 96.44 95 LEU A O 1
ATOM 746 N N . ALA A 1 96 ? 20.014 -5.828 6.241 1.00 95.31 96 ALA A N 1
ATOM 747 C CA . ALA A 1 96 ? 19.870 -7.128 6.909 1.00 95.31 96 ALA A CA 1
ATOM 748 C C . ALA A 1 96 ? 20.623 -7.225 8.252 1.00 95.31 96 ALA A C 1
ATOM 750 O O . ALA A 1 96 ? 20.196 -7.932 9.165 1.00 95.31 96 ALA A O 1
ATOM 751 N N . ALA A 1 97 ? 21.727 -6.487 8.405 1.00 94.25 97 ALA A N 1
ATOM 752 C CA . ALA A 1 97 ? 22.520 -6.461 9.636 1.00 94.25 97 ALA A CA 1
ATOM 753 C C . ALA A 1 97 ? 21.907 -5.602 10.760 1.00 94.25 97 ALA A C 1
ATOM 755 O O . ALA A 1 97 ? 22.407 -5.625 11.889 1.00 94.25 97 ALA A O 1
ATOM 756 N N . MET A 1 98 ? 20.850 -4.837 10.470 1.00 94.44 98 MET A N 1
ATOM 757 C CA . MET A 1 98 ? 20.140 -4.037 11.464 1.00 94.44 98 MET A CA 1
ATOM 758 C C . MET A 1 98 ? 19.535 -4.941 12.544 1.00 94.44 98 MET A C 1
ATOM 760 O O . MET A 1 98 ? 19.120 -6.060 12.257 1.00 94.44 98 MET A O 1
ATOM 764 N N . ARG A 1 99 ? 19.513 -4.463 13.794 1.00 93.25 99 ARG A N 1
ATOM 765 C CA . ARG A 1 99 ? 18.999 -5.205 14.952 1.00 93.25 99 ARG A CA 1
ATOM 766 C C . ARG A 1 99 ? 18.059 -4.346 15.773 1.00 93.25 99 ARG A C 1
ATOM 768 O O . ARG A 1 99 ? 18.305 -3.152 15.952 1.00 93.25 99 ARG A O 1
ATOM 775 N N . TRP A 1 100 ? 17.013 -4.963 16.296 1.00 90.56 100 TRP A N 1
ATOM 776 C CA . TRP A 1 100 ? 16.072 -4.327 17.210 1.00 90.56 100 TRP A CA 1
ATOM 777 C C . TRP A 1 100 ? 15.417 -5.377 18.105 1.00 90.56 100 TRP A C 1
ATOM 779 O O . TRP A 1 100 ? 15.282 -6.536 17.719 1.00 90.56 100 TRP A O 1
ATOM 789 N N . LYS A 1 101 ? 15.010 -4.967 19.309 1.00 89.81 101 LYS A N 1
ATOM 790 C CA . LYS A 1 101 ? 14.277 -5.825 20.243 1.00 89.81 101 LYS A CA 1
ATOM 791 C C . LYS A 1 101 ? 12.782 -5.566 20.105 1.00 89.81 101 LYS A C 1
ATOM 793 O O . LYS A 1 101 ? 12.348 -4.416 20.200 1.00 89.81 101 LYS A O 1
ATOM 798 N N . CYS A 1 102 ? 11.996 -6.613 19.896 1.00 86.75 102 CYS A N 1
ATOM 799 C CA . CYS A 1 102 ? 10.546 -6.496 19.851 1.00 86.75 102 CYS A CA 1
ATOM 800 C C . CYS A 1 102 ? 9.980 -6.276 21.255 1.00 86.75 102 CYS A C 1
ATOM 802 O O . CYS A 1 102 ? 10.364 -6.955 22.202 1.00 86.75 102 CYS A O 1
ATOM 804 N N . ALA A 1 103 ? 9.047 -5.334 21.393 1.00 83.00 103 ALA A N 1
ATOM 805 C CA . ALA A 1 103 ? 8.373 -5.089 22.667 1.00 83.00 103 ALA A CA 1
ATOM 806 C C . ALA A 1 103 ? 7.288 -6.136 22.979 1.00 83.00 103 ALA A C 1
ATOM 808 O O . ALA A 1 103 ? 6.913 -6.278 24.136 1.00 83.00 103 ALA A O 1
ATOM 809 N N . ASP A 1 104 ? 6.788 -6.846 21.963 1.00 83.88 104 ASP A N 1
ATOM 810 C CA . ASP A 1 104 ? 5.676 -7.791 22.107 1.00 83.88 104 ASP A CA 1
ATOM 811 C C . ASP A 1 104 ? 6.151 -9.221 22.412 1.00 83.88 104 ASP A C 1
ATOM 813 O O . ASP A 1 104 ? 5.571 -9.883 23.268 1.00 83.88 104 ASP A O 1
ATOM 817 N N . CYS A 1 105 ? 7.205 -9.705 21.741 1.00 88.25 105 CYS A N 1
ATOM 818 C CA . CYS A 1 105 ? 7.775 -11.038 21.997 1.00 88.25 105 CYS A CA 1
ATOM 819 C C . CYS A 1 105 ? 9.086 -11.020 22.797 1.00 88.25 105 CYS A C 1
ATOM 821 O O . CYS A 1 105 ? 9.563 -12.076 23.191 1.00 88.25 105 CYS A O 1
ATOM 823 N N . GLU A 1 106 ? 9.670 -9.842 23.035 1.00 88.12 106 GLU A N 1
ATOM 824 C CA . GLU A 1 106 ? 10.944 -9.650 23.745 1.00 88.12 106 GLU A CA 1
ATOM 825 C C . GLU A 1 106 ? 12.193 -10.260 23.076 1.00 88.12 106 GLU A C 1
ATOM 827 O O . GLU A 1 106 ? 13.281 -10.211 23.656 1.00 88.12 106 GLU A O 1
ATOM 832 N N . GLU A 1 107 ? 12.083 -10.765 21.847 1.00 92.81 107 GLU A N 1
ATOM 833 C CA . GLU A 1 107 ? 13.204 -11.309 21.073 1.00 92.81 107 GLU A CA 1
ATOM 834 C C . GLU A 1 107 ? 13.949 -10.220 20.276 1.00 92.81 107 GLU A C 1
ATOM 836 O O . GLU A 1 107 ? 13.416 -9.143 19.986 1.00 92.81 107 GLU A O 1
ATOM 841 N N . GLU A 1 108 ? 15.213 -10.493 19.935 1.00 93.25 108 GLU A N 1
ATOM 842 C CA . GLU A 1 108 ? 15.986 -9.677 18.991 1.00 93.25 108 GLU A CA 1
ATOM 843 C C . GLU A 1 108 ? 15.701 -10.141 17.560 1.00 93.25 108 GLU A C 1
ATOM 845 O O . GLU A 1 108 ? 15.781 -11.331 17.254 1.00 93.25 108 GLU A O 1
ATOM 850 N N . HIS A 1 109 ? 15.406 -9.191 16.677 1.00 92.44 109 HIS A N 1
ATOM 851 C CA . HIS A 1 109 ? 15.168 -9.432 15.259 1.00 92.44 109 HIS A CA 1
ATOM 852 C C . HIS A 1 109 ? 16.235 -8.759 14.399 1.00 92.44 109 HIS A C 1
ATOM 854 O O . HIS A 1 109 ? 16.833 -7.751 14.789 1.00 92.44 109 HIS A O 1
ATOM 860 N N . HIS A 1 110 ? 16.435 -9.318 13.206 1.00 94.25 110 HIS A N 1
ATOM 861 C CA . HIS A 1 110 ? 17.353 -8.819 12.189 1.00 94.25 110 HIS A CA 1
ATOM 862 C C . HIS A 1 110 ? 16.604 -8.146 11.037 1.00 94.25 110 HIS A C 1
ATOM 864 O O . HIS A 1 110 ? 15.458 -8.494 10.751 1.00 94.25 110 HIS A O 1
ATOM 870 N N . GLY A 1 111 ? 17.266 -7.208 10.363 1.00 94.62 111 GLY A N 1
ATOM 871 C CA . GLY A 1 111 ? 16.654 -6.391 9.321 1.00 94.62 111 GLY A CA 1
ATOM 872 C C . GLY A 1 111 ? 15.761 -5.274 9.878 1.00 94.62 111 GLY A C 1
ATOM 873 O O . GLY A 1 111 ? 15.571 -5.151 11.095 1.00 94.62 111 GLY A O 1
ATOM 874 N N . PRO A 1 112 ? 15.218 -4.413 9.003 1.00 94.88 112 PRO A N 1
ATOM 875 C CA . PRO A 1 112 ? 14.246 -3.412 9.415 1.00 94.88 112 PRO A CA 1
ATOM 876 C C . PRO A 1 112 ? 12.929 -4.074 9.847 1.00 94.88 112 PRO A C 1
ATOM 878 O O . PRO A 1 112 ? 12.551 -5.136 9.357 1.00 94.88 112 PRO A O 1
ATOM 881 N N . CYS A 1 113 ? 12.201 -3.431 10.759 1.00 94.44 113 CYS A N 1
ATOM 882 C CA . CYS A 1 113 ? 10.879 -3.895 11.162 1.00 94.44 113 CYS A CA 1
ATOM 883 C C . CYS A 1 113 ? 9.887 -3.565 10.042 1.00 94.44 113 CYS A C 1
ATOM 885 O O . CYS A 1 113 ? 9.663 -2.390 9.753 1.00 94.44 113 CYS A O 1
ATOM 887 N N . LEU A 1 114 ? 9.321 -4.589 9.399 1.00 96.00 114 LEU A N 1
ATOM 888 C CA . LEU A 1 114 ? 8.396 -4.406 8.276 1.00 96.00 114 LEU A CA 1
ATOM 889 C C . LEU A 1 114 ? 6.918 -4.380 8.680 1.00 96.00 114 LEU A C 1
ATOM 891 O O . LEU A 1 114 ? 6.070 -4.130 7.829 1.00 96.00 114 LEU A O 1
ATOM 895 N N . ASP A 1 115 ? 6.599 -4.626 9.951 1.00 94.88 115 ASP A N 1
ATOM 896 C CA . ASP A 1 115 ? 5.225 -4.655 10.451 1.00 94.88 115 ASP A CA 1
ATOM 897 C C . ASP A 1 115 ? 5.130 -3.915 11.783 1.00 94.88 115 ASP A C 1
ATOM 899 O O . ASP A 1 115 ? 5.767 -4.288 12.771 1.00 94.88 115 ASP A O 1
ATOM 903 N N . ILE A 1 116 ? 4.360 -2.828 11.799 1.00 94.00 116 ILE A N 1
ATOM 904 C CA . ILE A 1 116 ? 4.183 -1.996 12.984 1.00 94.00 116 ILE A CA 1
ATOM 905 C C . ILE A 1 116 ? 2.698 -1.842 13.280 1.00 94.00 116 ILE A C 1
ATOM 907 O O . ILE A 1 116 ? 1.947 -1.218 12.531 1.00 94.00 116 ILE A O 1
ATOM 911 N N . GLY A 1 117 ? 2.277 -2.391 14.419 1.00 94.62 117 GLY A N 1
ATOM 912 C CA . GLY A 1 117 ? 0.881 -2.414 14.839 1.00 94.62 117 GLY A CA 1
ATOM 913 C C . GLY A 1 117 ? 0.552 -1.504 16.025 1.00 94.62 117 GLY A C 1
ATOM 914 O O . GLY A 1 117 ? 1.321 -1.380 16.975 1.00 94.62 117 GLY A O 1
ATOM 915 N N . TYR A 1 118 ? -0.664 -0.959 16.010 1.00 95.75 118 TYR A N 1
ATOM 916 C CA . TYR A 1 118 ? -1.324 -0.293 17.132 1.00 95.75 118 TYR A CA 1
ATOM 917 C C . TYR A 1 118 ? -2.351 -1.230 17.765 1.00 95.75 118 TYR A C 1
ATOM 919 O O . TYR A 1 118 ? -3.217 -1.775 17.078 1.00 95.75 118 TYR A O 1
ATOM 927 N N . SER A 1 119 ? -2.273 -1.416 19.081 1.00 95.38 119 SER A N 1
ATOM 928 C CA . SER A 1 119 ? -3.162 -2.316 19.828 1.00 95.38 119 SER A CA 1
ATOM 929 C C . SER A 1 119 ? -4.579 -1.769 20.008 1.00 95.38 119 SER A C 1
ATOM 931 O O . SER A 1 119 ? -5.505 -2.550 20.205 1.00 95.38 119 SER A O 1
ATOM 933 N N . GLU A 1 120 ? -4.764 -0.452 19.908 1.00 97.06 120 GLU A N 1
ATOM 934 C CA . GLU A 1 120 ? -6.041 0.225 20.145 1.00 97.06 120 GLU A CA 1
ATOM 935 C C . GLU A 1 120 ? -6.225 1.445 19.216 1.00 97.06 120 GLU A C 1
ATOM 937 O O . GLU A 1 120 ? -5.231 2.026 18.760 1.00 97.06 120 GLU A O 1
ATOM 942 N N . PRO A 1 121 ? -7.473 1.840 18.886 1.00 97.81 121 PRO A N 1
ATOM 943 C CA . PRO A 1 121 ? -7.728 3.094 18.183 1.00 97.81 121 PRO A CA 1
ATOM 944 C C . PRO A 1 121 ? -7.440 4.285 19.105 1.00 97.81 121 PRO A C 1
ATOM 946 O O . PRO A 1 121 ? -7.595 4.190 20.321 1.00 97.81 121 PRO A O 1
ATOM 949 N N . HIS A 1 122 ? -7.121 5.443 18.524 1.00 97.00 122 HIS A N 1
ATOM 950 C CA . HIS A 1 122 ? -6.852 6.701 19.236 1.00 97.00 122 HIS A CA 1
ATOM 951 C C . HIS A 1 122 ? -7.949 7.069 20.251 1.00 97.00 122 HIS A C 1
ATOM 953 O O . HIS A 1 122 ? -7.674 7.632 21.305 1.00 97.00 122 HIS A O 1
ATOM 959 N N . TYR A 1 123 ? -9.202 6.723 19.950 1.00 96.00 123 TYR A N 1
ATOM 960 C CA . TYR A 1 123 ? -10.359 7.047 20.783 1.00 96.00 123 TYR A CA 1
ATOM 961 C C . TYR A 1 123 ? -10.541 6.132 22.008 1.00 96.00 123 TYR A C 1
ATOM 963 O O . TYR A 1 123 ? -11.458 6.361 22.795 1.00 96.00 123 TYR A O 1
ATOM 971 N N . TRP A 1 124 ? -9.721 5.089 22.177 1.00 96.56 124 TRP A N 1
ATOM 972 C CA . TRP A 1 124 ? -9.837 4.144 23.289 1.00 96.56 124 TRP A CA 1
ATOM 973 C C . TRP A 1 124 ? -9.002 4.581 24.501 1.00 96.56 124 TRP A C 1
ATOM 975 O O . TRP A 1 124 ? -7.848 4.190 24.669 1.00 96.56 124 TRP A O 1
ATOM 985 N N . GLY A 1 125 ? -9.595 5.404 25.370 1.00 94.00 125 GLY A N 1
ATOM 986 C CA . GLY A 1 125 ? -8.924 5.962 26.542 1.00 94.00 125 GLY A CA 1
ATOM 987 C C . GLY A 1 125 ? -9.230 5.252 27.866 1.00 94.00 125 GLY A C 1
ATOM 988 O O . GLY A 1 125 ? -9.908 4.227 27.951 1.00 94.00 125 GLY A O 1
ATOM 989 N N . GLU A 1 126 ? -8.763 5.855 28.963 1.00 94.44 126 GLU A N 1
ATOM 990 C CA . GLU A 1 126 ? -8.988 5.365 30.334 1.00 94.44 126 GLU A CA 1
ATOM 991 C C . GLU A 1 126 ? -10.471 5.262 30.720 1.00 94.44 126 GLU A C 1
ATOM 993 O O . GLU A 1 126 ? -10.858 4.427 31.545 1.00 94.44 126 GLU A O 1
ATOM 998 N N . LYS A 1 127 ? -11.324 6.121 30.151 1.00 93.38 127 LYS A N 1
ATOM 999 C CA . LYS A 1 127 ? -12.768 6.104 30.421 1.00 93.38 127 LYS A CA 1
ATOM 1000 C C . LYS A 1 127 ? -13.405 4.856 29.814 1.00 93.38 127 LYS A C 1
ATOM 1002 O O . LYS A 1 127 ? -14.125 4.141 30.514 1.00 93.38 127 LYS A O 1
ATOM 1007 N N . GLU A 1 128 ? -13.075 4.563 28.565 1.00 94.69 128 GLU A N 1
ATOM 1008 C CA . GLU A 1 128 ? -13.557 3.415 27.801 1.00 94.69 128 GLU A CA 1
ATOM 1009 C C . GLU A 1 128 ? -13.046 2.110 28.419 1.00 94.69 128 GLU A C 1
ATOM 1011 O O . GLU A 1 128 ? -13.844 1.203 28.654 1.00 94.69 128 GLU A O 1
ATOM 1016 N N . LYS A 1 129 ? -11.770 2.053 28.834 1.00 93.69 129 LYS A N 1
ATOM 1017 C CA . LYS A 1 129 ? -11.193 0.916 29.583 1.00 93.69 129 LYS A CA 1
ATOM 1018 C C . LYS A 1 129 ? -11.983 0.620 30.863 1.00 93.69 129 LYS A C 1
ATOM 1020 O O . LYS A 1 129 ? -12.387 -0.518 31.118 1.00 93.69 129 LYS A O 1
ATOM 1025 N N . LYS A 1 130 ? -12.290 1.652 31.659 1.00 91.62 130 LYS A N 1
ATOM 1026 C CA . LYS A 1 130 ? -13.114 1.510 32.875 1.00 91.62 130 LYS A CA 1
ATOM 1027 C C . LYS A 1 130 ? -14.547 1.069 32.561 1.00 91.62 130 LYS A C 1
ATOM 1029 O O . LYS A 1 130 ? -15.109 0.272 33.316 1.00 91.62 130 LYS A O 1
ATOM 1034 N N . GLN A 1 131 ? -15.149 1.572 31.483 1.00 88.69 131 GLN A N 1
ATOM 1035 C CA . GLN A 1 131 ? -16.503 1.195 31.068 1.00 88.69 131 GLN A CA 1
ATOM 1036 C C . GLN A 1 131 ? -16.563 -0.252 30.559 1.00 88.69 131 GLN A C 1
ATOM 1038 O O . GLN A 1 131 ? -17.470 -0.995 30.946 1.00 88.69 131 GLN A O 1
ATOM 1043 N N . ALA A 1 132 ? -15.594 -0.676 29.749 1.00 89.44 132 ALA A N 1
ATOM 1044 C CA . ALA A 1 132 ? -15.473 -2.037 29.235 1.00 89.44 132 ALA A CA 1
ATOM 1045 C C . ALA A 1 132 ? -15.333 -3.053 30.377 1.00 89.44 132 ALA A C 1
ATOM 1047 O O . ALA A 1 132 ? -16.068 -4.038 30.417 1.00 89.44 132 ALA A O 1
ATOM 1048 N N . ASN A 1 133 ? -14.494 -2.763 31.377 1.00 86.38 133 ASN A N 1
ATOM 1049 C CA . ASN A 1 133 ? -14.322 -3.633 32.546 1.00 86.38 133 ASN A CA 1
ATOM 1050 C C . ASN A 1 133 ? -15.623 -3.81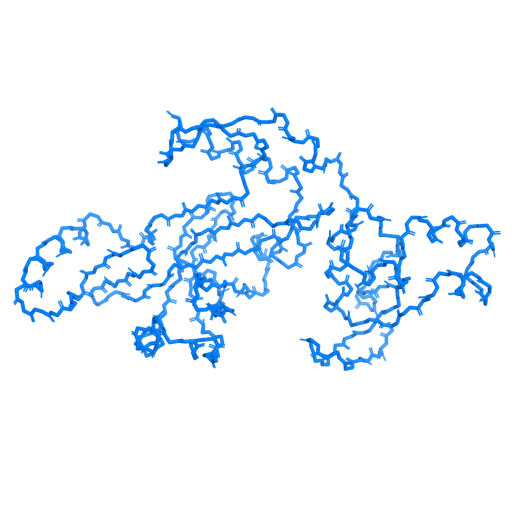1 33.346 1.00 86.38 133 ASN A C 1
ATOM 1052 O O . ASN A 1 133 ? -15.973 -4.926 33.734 1.00 86.38 133 ASN A O 1
ATOM 1056 N N . LYS A 1 134 ? -16.374 -2.724 33.568 1.00 84.19 134 LYS A N 1
ATOM 1057 C CA . LYS A 1 134 ? -17.660 -2.773 34.288 1.00 84.19 134 LYS A CA 1
ATOM 1058 C C . LYS A 1 134 ? -18.746 -3.495 33.489 1.00 84.19 134 LYS A C 1
ATOM 1060 O O . LYS A 1 134 ? -19.469 -4.327 34.033 1.00 84.19 134 LYS A O 1
ATOM 1065 N N . SER A 1 135 ? -18.881 -3.160 32.206 1.00 80.06 135 SER A N 1
ATOM 1066 C CA . SER A 1 135 ? -19.941 -3.692 31.342 1.00 80.06 135 SER A CA 1
ATOM 1067 C C . SER A 1 135 ? -19.685 -5.136 30.903 1.00 80.06 135 SER A C 1
ATOM 1069 O O . SER A 1 135 ? -20.642 -5.897 30.762 1.00 80.06 135 SER A O 1
ATOM 1071 N N . GLY A 1 136 ? -18.422 -5.548 30.765 1.00 79.00 136 GLY A N 1
ATOM 1072 C CA . GLY A 1 136 ? -18.025 -6.900 30.370 1.00 79.00 136 GLY A CA 1
ATOM 1073 C C . GLY A 1 136 ? -18.478 -7.979 31.354 1.00 79.00 136 GLY A C 1
ATOM 1074 O O . GLY A 1 136 ? -18.968 -9.026 30.929 1.00 79.00 136 GLY A O 1
ATOM 1075 N N . ALA A 1 137 ? -18.411 -7.708 32.662 1.00 76.06 137 ALA A N 1
ATOM 1076 C CA . ALA A 1 137 ? -18.888 -8.639 33.689 1.00 76.06 137 ALA A CA 1
ATOM 1077 C C . ALA A 1 137 ? -20.395 -8.926 33.551 1.00 76.06 137 ALA A C 1
ATOM 1079 O O . ALA A 1 137 ? -20.819 -10.083 33.545 1.00 76.06 137 ALA A O 1
ATOM 1080 N N . PHE A 1 138 ? -21.203 -7.876 33.368 1.00 74.94 138 PHE A N 1
ATOM 1081 C CA . PHE A 1 138 ? -22.646 -8.008 33.160 1.00 74.94 138 PHE A CA 1
ATOM 1082 C C . PHE A 1 138 ? -22.978 -8.667 31.814 1.00 74.94 138 PHE A C 1
ATOM 1084 O O . PHE A 1 138 ? -23.852 -9.528 31.728 1.00 74.94 138 PHE A O 1
ATOM 1091 N N . ALA A 1 139 ? -22.279 -8.274 30.749 1.00 76.88 139 ALA A N 1
ATOM 1092 C CA . ALA A 1 139 ? -22.493 -8.791 29.403 1.00 76.88 139 ALA A CA 1
ATOM 1093 C C . ALA A 1 139 ? -22.201 -10.300 29.312 1.00 76.88 139 ALA A C 1
ATOM 1095 O O . ALA A 1 139 ? -22.992 -11.037 28.721 1.00 76.88 139 ALA A O 1
ATOM 1096 N N . ARG A 1 140 ? -21.147 -10.772 29.997 1.00 78.44 140 ARG A N 1
ATOM 1097 C CA . ARG A 1 140 ? -20.830 -12.202 30.136 1.00 78.44 140 ARG A CA 1
ATOM 1098 C C . ARG A 1 140 ? -21.958 -12.973 30.828 1.00 78.44 140 ARG A C 1
ATOM 1100 O O . ARG A 1 140 ? -22.332 -14.037 30.342 1.00 78.44 140 ARG A O 1
ATOM 1107 N N . LEU A 1 141 ? -22.536 -12.433 31.906 1.00 78.06 141 LEU A N 1
ATOM 1108 C CA . LEU A 1 141 ? -23.684 -13.052 32.587 1.00 78.06 141 LEU A CA 1
ATOM 1109 C C . LEU A 1 141 ? -24.916 -13.126 31.668 1.00 78.06 141 LEU A C 1
ATOM 1111 O O . LEU A 1 141 ? -25.601 -14.143 31.623 1.00 78.06 141 LEU A O 1
ATOM 1115 N N . ALA A 1 142 ? -25.160 -12.067 30.897 1.00 79.62 142 ALA A N 1
ATOM 1116 C CA . ALA A 1 142 ? -26.282 -11.963 29.966 1.00 79.62 142 ALA A CA 1
ATOM 1117 C C . ALA A 1 142 ? -26.033 -12.622 28.590 1.00 79.62 142 ALA A C 1
ATOM 1119 O O . ALA A 1 142 ? -26.872 -12.476 27.704 1.00 79.62 142 ALA A O 1
ATOM 1120 N N . ARG A 1 143 ? -24.895 -13.310 28.390 1.00 80.69 143 ARG A N 1
ATOM 1121 C CA . ARG A 1 143 ? -24.475 -13.936 27.116 1.00 80.69 143 ARG A CA 1
ATOM 1122 C C . ARG A 1 143 ? -24.630 -13.022 25.890 1.00 80.69 143 ARG A C 1
ATOM 1124 O O . ARG A 1 143 ? -25.022 -13.468 24.816 1.00 80.69 143 ARG A O 1
ATOM 1131 N N . ARG A 1 144 ? -24.311 -11.736 26.046 1.00 82.44 144 ARG A N 1
ATOM 1132 C CA . ARG A 1 144 ? -24.333 -10.736 24.966 1.00 82.44 144 ARG A CA 1
ATOM 1133 C C . ARG A 1 144 ? -22.993 -10.018 24.883 1.00 82.44 144 ARG A C 1
ATOM 1135 O O . ARG A 1 144 ? -22.293 -9.932 25.889 1.00 82.44 144 ARG A O 1
ATOM 1142 N N . ARG A 1 145 ? -22.644 -9.459 23.721 1.00 78.81 145 ARG A N 1
ATOM 1143 C CA . ARG A 1 145 ? -21.492 -8.547 23.632 1.00 78.81 145 ARG A CA 1
ATOM 1144 C C . ARG A 1 145 ? -21.830 -7.234 24.369 1.00 78.81 145 ARG A C 1
ATOM 1146 O O . ARG A 1 145 ? -22.968 -6.761 24.269 1.00 78.81 145 ARG A O 1
ATOM 1153 N N . PRO A 1 146 ? -20.911 -6.671 25.174 1.00 87.62 146 PRO A N 1
ATOM 1154 C CA . PRO A 1 146 ? -21.113 -5.356 25.782 1.00 87.62 146 PRO A CA 1
ATOM 1155 C C . PRO A 1 146 ? -21.142 -4.275 24.691 1.00 87.62 146 PRO A C 1
ATOM 1157 O O . PRO A 1 146 ? -20.654 -4.485 23.587 1.00 87.62 146 PRO A O 1
ATOM 1160 N N . LYS A 1 147 ? -21.701 -3.104 25.004 1.00 89.25 147 LYS A N 1
ATOM 1161 C CA . LYS A 1 147 ? -21.753 -1.979 24.057 1.00 89.25 147 LYS A CA 1
ATOM 1162 C C . LYS A 1 147 ? -20.422 -1.238 23.898 1.00 89.25 147 LYS A C 1
ATOM 1164 O O . LYS A 1 147 ? -20.230 -0.571 22.895 1.00 89.25 147 LYS A O 1
ATOM 1169 N N . THR A 1 148 ? -19.532 -1.355 24.881 1.00 94.12 148 THR A N 1
ATOM 1170 C CA . THR A 1 148 ? -18.163 -0.838 24.818 1.00 94.12 148 THR A CA 1
ATOM 1171 C C . THR A 1 148 ? -17.210 -2.012 25.020 1.00 94.12 148 THR A C 1
ATOM 1173 O O . THR A 1 148 ? -17.250 -2.648 26.076 1.00 94.12 148 THR A O 1
ATOM 1176 N N . PHE A 1 149 ? -16.383 -2.327 24.024 1.00 94.50 149 PHE A N 1
ATOM 1177 C CA . PHE A 1 149 ? -15.362 -3.377 24.099 1.00 94.50 149 PHE A CA 1
ATOM 1178 C C . PHE A 1 149 ? -14.214 -3.135 23.129 1.00 94.50 149 PHE A C 1
ATOM 1180 O O . PHE A 1 149 ? -14.371 -2.437 22.134 1.00 94.50 149 PHE A O 1
ATOM 1187 N N . LEU A 1 150 ? -13.099 -3.802 23.410 1.00 96.00 150 LEU A N 1
ATOM 1188 C CA . LEU A 1 150 ? -11.937 -3.910 22.545 1.00 96.00 150 LEU A CA 1
ATOM 1189 C C . LEU A 1 150 ? -11.489 -5.378 22.522 1.00 96.00 150 LEU A C 1
ATOM 1191 O O . LEU A 1 150 ? -11.402 -6.024 23.567 1.00 96.00 150 LEU A O 1
ATOM 1195 N N . THR A 1 151 ? -11.239 -5.894 21.326 1.00 94.94 151 THR A N 1
ATOM 1196 C CA . THR A 1 151 ? -10.631 -7.205 21.044 1.00 94.94 151 THR A CA 1
ATOM 1197 C C . THR A 1 151 ? -9.381 -6.997 20.184 1.00 94.94 151 THR A C 1
ATOM 1199 O O . THR A 1 151 ? -8.985 -5.857 19.945 1.00 94.94 151 THR A O 1
ATOM 1202 N N . SER A 1 152 ? -8.762 -8.076 19.700 1.00 94.38 152 SER A N 1
ATOM 1203 C CA . SER A 1 152 ? -7.639 -8.001 18.759 1.00 94.38 152 SER A CA 1
ATOM 1204 C C . SER A 1 152 ? -7.987 -7.294 17.449 1.00 94.38 152 SER A C 1
ATOM 1206 O O . SER A 1 152 ? -7.102 -6.651 16.880 1.00 94.38 152 SER A O 1
ATOM 1208 N N . ASP A 1 153 ? -9.244 -7.404 17.000 1.00 95.94 153 ASP A N 1
ATOM 1209 C CA . ASP A 1 153 ? -9.660 -7.018 15.643 1.00 95.94 153 ASP A CA 1
ATOM 1210 C C . ASP A 1 153 ? -10.857 -6.055 15.615 1.00 95.94 153 ASP A C 1
ATOM 1212 O O . ASP A 1 153 ? -11.038 -5.318 14.649 1.00 95.94 153 ASP A O 1
ATOM 1216 N N . TYR A 1 154 ? -11.637 -5.985 16.697 1.00 96.56 154 TYR A N 1
ATOM 1217 C CA . TYR A 1 154 ? -12.842 -5.158 16.784 1.00 96.56 154 TYR A CA 1
ATOM 1218 C C . TYR A 1 154 ? -12.867 -4.285 18.027 1.00 96.56 154 TYR A C 1
ATOM 1220 O O . TYR A 1 154 ? -12.499 -4.722 19.122 1.00 96.56 154 TYR A O 1
ATOM 1228 N N . CYS A 1 155 ? -13.390 -3.074 17.866 1.00 97.50 155 CYS A N 1
ATOM 1229 C CA . CYS A 1 155 ? -13.624 -2.136 18.947 1.00 97.50 155 CYS A CA 1
ATOM 1230 C C . CYS A 1 155 ? -14.980 -1.452 18.764 1.00 97.50 155 CYS A C 1
ATOM 1232 O O . CYS A 1 155 ? -15.368 -1.059 17.664 1.00 97.50 155 CYS A O 1
ATOM 1234 N N . THR A 1 156 ? -15.722 -1.300 19.851 1.00 97.19 156 THR A N 1
ATOM 1235 C CA . THR A 1 156 ? -16.931 -0.477 19.894 1.00 97.19 156 THR A CA 1
ATOM 1236 C C . THR A 1 156 ? -16.852 0.413 21.115 1.00 97.19 156 THR A C 1
ATOM 1238 O O . THR A 1 156 ? -16.501 -0.050 22.200 1.00 97.19 156 THR A O 1
ATOM 1241 N N . ILE A 1 157 ? -17.194 1.684 20.947 1.00 95.44 157 ILE A N 1
ATOM 1242 C CA . ILE A 1 157 ? -17.329 2.644 22.037 1.00 95.44 157 ILE A CA 1
ATOM 1243 C C . ILE A 1 157 ? -18.767 3.155 22.006 1.00 95.44 157 ILE A C 1
ATOM 1245 O O . ILE A 1 157 ? -19.184 3.771 21.021 1.00 95.44 157 ILE A O 1
ATOM 1249 N N . GLU A 1 158 ? -19.530 2.890 23.073 1.00 88.81 158 GLU A N 1
ATOM 1250 C CA . GLU A 1 158 ? -20.938 3.282 23.167 1.00 88.81 158 GLU A CA 1
ATOM 1251 C C . GLU A 1 158 ? -21.102 4.783 22.872 1.00 88.81 158 GLU A C 1
ATOM 1253 O O . GLU A 1 158 ? -20.491 5.629 23.521 1.00 88.81 158 GLU A O 1
ATOM 1258 N N . ASN A 1 159 ? -21.947 5.103 21.886 1.00 85.12 159 ASN A N 1
ATOM 1259 C CA . ASN A 1 159 ? -22.222 6.459 21.390 1.00 85.12 159 ASN A CA 1
ATOM 1260 C C . ASN A 1 159 ? -21.044 7.199 20.724 1.00 85.12 159 ASN A C 1
ATOM 1262 O O . ASN A 1 159 ? -21.192 8.383 20.435 1.00 85.12 159 ASN A O 1
ATOM 1266 N N . ASN A 1 160 ? -19.909 6.544 20.461 1.00 89.00 160 ASN A N 1
ATOM 1267 C CA . ASN A 1 160 ? -18.750 7.189 19.831 1.00 89.00 160 ASN A CA 1
ATOM 1268 C C . ASN A 1 160 ? -18.334 6.530 18.508 1.00 89.00 160 ASN A C 1
ATOM 1270 O O . ASN A 1 160 ? -17.942 7.231 17.581 1.00 89.00 160 ASN A O 1
ATOM 1274 N N . GLY A 1 161 ? -18.453 5.205 18.371 1.00 95.25 161 GLY A N 1
ATOM 1275 C CA . GLY A 1 161 ? -18.214 4.569 17.075 1.00 95.25 161 GLY A CA 1
ATOM 1276 C C . GLY A 1 161 ? -17.889 3.084 17.116 1.00 95.25 161 GLY A C 1
ATOM 1277 O O . GLY A 1 161 ? -17.778 2.466 18.177 1.00 95.25 161 GLY A O 1
ATOM 1278 N N . TYR A 1 162 ? -17.717 2.546 15.912 1.00 98.06 162 TYR A N 1
ATOM 1279 C CA . TYR A 1 162 ? -17.378 1.159 15.623 1.00 98.06 162 TYR A CA 1
ATOM 1280 C C . TYR A 1 162 ? -16.077 1.143 14.836 1.00 98.06 162 TYR A C 1
ATOM 1282 O O . TYR A 1 162 ? -15.927 1.923 13.896 1.00 98.06 162 TYR A O 1
ATOM 1290 N N . PHE A 1 163 ? -15.140 0.281 15.209 1.00 98.44 163 PHE A N 1
ATOM 1291 C CA . PHE A 1 163 ? -13.808 0.260 14.624 1.00 98.44 163 PHE A CA 1
ATOM 1292 C C . PHE A 1 163 ? -13.365 -1.168 14.342 1.00 98.44 163 PHE A C 1
ATOM 1294 O O . PHE A 1 163 ? -13.624 -2.081 15.130 1.00 98.44 163 PHE A O 1
ATOM 1301 N N . VAL A 1 164 ? -12.650 -1.331 13.236 1.00 98.12 164 VAL A N 1
ATOM 1302 C CA . VAL A 1 164 ? -12.000 -2.582 12.850 1.00 98.12 164 VAL A CA 1
ATOM 1303 C C . VAL A 1 164 ? -10.500 -2.358 12.725 1.00 98.12 164 VAL A C 1
ATOM 1305 O O . VAL A 1 164 ? -10.066 -1.290 12.279 1.00 98.12 164 VAL A O 1
ATOM 1308 N N . ARG A 1 165 ? -9.707 -3.347 13.130 1.00 98.56 165 ARG A N 1
ATOM 1309 C CA . ARG A 1 165 ? -8.265 -3.361 12.912 1.00 98.56 165 ARG A CA 1
ATOM 1310 C C . ARG A 1 165 ? -7.966 -3.929 11.532 1.00 98.56 165 ARG A C 1
ATOM 1312 O O . ARG A 1 165 ? -8.499 -4.964 11.153 1.00 98.56 165 ARG A O 1
ATOM 1319 N N . GLY A 1 166 ? -7.096 -3.260 10.798 1.00 98.25 166 GLY A N 1
ATOM 1320 C CA . GLY A 1 166 ? -6.706 -3.614 9.442 1.00 98.25 166 GLY A CA 1
ATOM 1321 C C . GLY A 1 166 ? -5.259 -3.242 9.169 1.00 98.25 166 GLY A C 1
ATOM 1322 O O . GLY A 1 166 ? -4.534 -2.812 10.070 1.00 98.25 166 GLY A O 1
ATOM 1323 N N . VAL A 1 167 ? -4.842 -3.421 7.923 1.00 98.56 167 VAL A N 1
ATOM 1324 C CA . VAL A 1 167 ? -3.458 -3.203 7.499 1.00 98.56 167 VAL A CA 1
ATOM 1325 C C . VAL A 1 167 ? -3.416 -2.183 6.371 1.00 98.56 167 VAL A C 1
ATOM 1327 O O . VAL A 1 167 ? -4.112 -2.340 5.375 1.00 98.56 167 VAL A O 1
ATOM 1330 N N . ILE A 1 168 ? -2.590 -1.149 6.507 1.00 98.62 168 ILE A N 1
ATOM 1331 C CA . ILE A 1 168 ? -2.152 -0.336 5.367 1.00 98.62 168 ILE A CA 1
ATOM 1332 C C . ILE A 1 168 ? -0.831 -0.929 4.881 1.00 98.62 168 ILE A C 1
ATOM 1334 O O . ILE A 1 168 ? 0.132 -0.995 5.645 1.00 98.62 168 ILE A O 1
ATOM 1338 N N . GLU A 1 169 ? -0.784 -1.355 3.623 1.00 98.19 169 GLU A N 1
ATOM 1339 C CA . GLU A 1 169 ? 0.412 -1.924 2.996 1.00 98.19 169 GLU A CA 1
ATOM 1340 C C . GLU A 1 169 ? 1.082 -0.865 2.116 1.00 98.19 169 GLU A C 1
ATOM 1342 O O . GLU A 1 169 ? 0.478 -0.382 1.160 1.00 98.19 169 GLU A O 1
ATOM 1347 N N . LEU A 1 170 ? 2.323 -0.501 2.441 1.00 98.38 170 LEU A N 1
ATOM 1348 C CA . LEU A 1 170 ? 3.171 0.387 1.649 1.00 98.38 170 LEU A CA 1
ATOM 1349 C C . LEU A 1 170 ? 4.195 -0.468 0.885 1.00 98.38 170 LEU A C 1
ATOM 1351 O O . LEU A 1 170 ? 5.110 -1.017 1.509 1.00 98.38 170 LEU A O 1
ATOM 1355 N N . PRO A 1 171 ? 4.073 -0.615 -0.444 1.00 97.69 171 PRO A N 1
ATOM 1356 C CA . PRO A 1 171 ? 5.035 -1.378 -1.232 1.00 97.69 171 PRO A CA 1
ATOM 1357 C C . PRO A 1 171 ? 6.441 -0.781 -1.144 1.00 97.69 171 PRO A C 1
ATOM 1359 O O . PRO A 1 171 ? 6.606 0.428 -1.328 1.00 97.69 171 PRO A O 1
ATOM 1362 N N . ILE A 1 172 ? 7.458 -1.606 -0.896 1.00 98.19 172 ILE A N 1
ATOM 1363 C CA . ILE A 1 172 ? 8.838 -1.129 -0.756 1.00 98.19 172 ILE A CA 1
ATOM 1364 C C . ILE A 1 172 ? 9.506 -1.093 -2.134 1.00 98.19 172 ILE A C 1
ATOM 1366 O O . ILE A 1 172 ? 9.579 -2.104 -2.837 1.00 98.19 172 ILE A O 1
ATOM 1370 N N . LEU A 1 173 ? 10.004 0.083 -2.520 1.00 98.12 173 LEU A N 1
ATOM 1371 C CA . LEU A 1 173 ? 10.684 0.290 -3.796 1.00 98.12 173 LEU A CA 1
ATOM 1372 C C . LEU A 1 173 ? 11.902 -0.628 -3.935 1.00 98.12 173 LEU A C 1
ATOM 1374 O O . LEU A 1 173 ? 12.678 -0.791 -2.996 1.00 98.12 173 LEU A O 1
ATOM 1378 N N . GLY A 1 174 ? 12.058 -1.217 -5.120 1.00 96.62 174 GLY A N 1
ATOM 1379 C CA . GLY A 1 174 ? 13.155 -2.138 -5.415 1.00 96.62 174 GLY A CA 1
ATOM 1380 C C . GLY A 1 174 ? 13.021 -3.502 -4.733 1.00 96.62 174 GLY A C 1
ATOM 1381 O O . GLY A 1 174 ? 14.013 -4.211 -4.601 1.00 96.62 174 GLY A O 1
ATOM 1382 N N . SER A 1 175 ? 11.826 -3.887 -4.281 1.00 95.06 175 SER A N 1
ATOM 1383 C CA . SER A 1 175 ? 11.580 -5.199 -3.674 1.00 95.06 175 SER A CA 1
ATOM 1384 C C . SER A 1 175 ? 10.173 -5.718 -3.979 1.00 95.06 175 SER A C 1
ATOM 1386 O O . SER A 1 175 ? 9.325 -4.992 -4.503 1.00 95.06 175 SER A O 1
ATOM 1388 N N . ASP A 1 176 ? 9.926 -6.982 -3.661 1.00 93.25 176 ASP A N 1
ATOM 1389 C CA . ASP A 1 176 ? 8.604 -7.610 -3.612 1.00 93.25 176 ASP A CA 1
ATOM 1390 C C . ASP A 1 176 ? 7.966 -7.569 -2.208 1.00 93.25 176 ASP A C 1
ATOM 1392 O O . ASP A 1 176 ? 6.855 -8.064 -2.019 1.00 93.25 176 ASP A O 1
ATOM 1396 N N . GLU A 1 177 ? 8.625 -6.919 -1.246 1.00 95.81 177 GLU A N 1
ATOM 1397 C CA . GLU A 1 177 ? 8.164 -6.766 0.132 1.00 95.81 177 GLU A CA 1
ATOM 1398 C C . GLU A 1 177 ? 7.295 -5.515 0.338 1.00 95.81 177 GLU A C 1
ATOM 1400 O O . GLU A 1 177 ? 7.303 -4.552 -0.437 1.00 95.81 177 GLU A O 1
ATOM 1405 N N . CYS A 1 178 ? 6.533 -5.516 1.434 1.00 97.12 178 CYS A N 1
ATOM 1406 C CA . CYS A 1 178 ? 5.722 -4.379 1.871 1.00 97.12 178 CYS A CA 1
ATOM 1407 C C . CYS A 1 178 ? 6.042 -4.008 3.317 1.00 97.12 178 CYS A C 1
ATOM 1409 O O . CYS A 1 178 ? 6.181 -4.876 4.178 1.00 97.12 178 CYS A O 1
ATOM 1411 N N . PHE A 1 179 ? 6.065 -2.708 3.593 1.00 98.31 179 PHE A N 1
ATOM 1412 C CA . PHE A 1 179 ? 6.029 -2.171 4.945 1.00 98.31 179 PHE A CA 1
ATOM 1413 C C . PHE A 1 179 ? 4.568 -2.003 5.378 1.00 98.31 179 PHE A C 1
ATOM 1415 O O . PHE A 1 179 ? 3.755 -1.454 4.633 1.00 98.31 179 PHE A O 1
ATOM 1422 N N . ARG A 1 180 ? 4.210 -2.501 6.560 1.00 98.44 180 ARG A N 1
ATOM 1423 C CA . ARG A 1 180 ? 2.820 -2.649 7.001 1.00 98.44 180 ARG A CA 1
ATOM 1424 C C . ARG A 1 180 ? 2.544 -1.847 8.261 1.00 98.44 180 ARG A C 1
ATOM 1426 O O . ARG A 1 180 ? 3.255 -1.956 9.258 1.00 98.44 180 ARG A O 1
ATOM 1433 N N . TRP A 1 181 ? 1.446 -1.101 8.228 1.00 98.44 181 TRP A N 1
ATOM 1434 C CA . TRP A 1 181 ? 0.863 -0.464 9.402 1.00 98.44 181 TRP A CA 1
ATOM 1435 C C . TRP A 1 181 ? -0.395 -1.207 9.838 1.00 98.44 181 TRP A C 1
ATOM 1437 O O . TRP A 1 181 ? -1.423 -1.140 9.165 1.00 98.44 181 TRP A O 1
ATOM 1447 N N . GLY A 1 182 ? -0.342 -1.869 10.992 1.00 98.12 182 GLY A N 1
ATOM 1448 C CA . GLY A 1 182 ? -1.517 -2.432 11.650 1.00 98.12 182 GLY A CA 1
ATOM 1449 C C . GLY A 1 182 ? -2.284 -1.345 12.402 1.00 98.12 182 GLY A C 1
ATOM 1450 O O . GLY A 1 182 ? -1.922 -1.008 13.529 1.00 98.12 182 GLY A O 1
ATOM 1451 N N . VAL A 1 183 ? -3.346 -0.808 11.810 1.00 98.69 183 VAL A N 1
ATOM 1452 C CA . VAL A 1 183 ? -4.088 0.365 12.310 1.00 98.69 183 VAL A CA 1
ATOM 1453 C C . VAL A 1 183 ? -5.573 0.070 12.485 1.00 98.69 183 VAL A C 1
ATOM 1455 O O . VAL A 1 183 ? -6.072 -0.984 12.105 1.00 98.69 183 VAL A O 1
ATOM 1458 N N . TRP A 1 184 ? -6.292 1.021 13.061 1.00 98.75 184 TRP A N 1
ATOM 1459 C CA . TRP A 1 184 ? -7.726 0.993 13.270 1.00 98.75 184 TRP A CA 1
ATOM 1460 C C . TRP A 1 184 ? -8.428 1.959 12.325 1.00 98.75 184 TRP A C 1
ATOM 1462 O O . TRP A 1 184 ? -8.007 3.105 12.144 1.00 98.75 184 TRP A O 1
ATOM 1472 N N . GLY A 1 185 ? -9.542 1.502 11.768 1.00 98.50 185 GLY A N 1
ATOM 1473 C CA . GLY A 1 185 ? -10.439 2.296 10.945 1.00 98.50 185 GLY A CA 1
ATOM 1474 C C . GLY A 1 185 ? -11.830 2.362 11.547 1.00 98.50 185 GLY A C 1
ATOM 1475 O O . GLY A 1 185 ? -12.369 1.335 11.961 1.00 98.50 185 GLY A O 1
ATOM 1476 N N . SER A 1 186 ? -12.427 3.553 11.592 1.00 98.38 186 SER A N 1
ATOM 1477 C CA . SER A 1 186 ? -13.827 3.698 12.004 1.00 98.38 186 SER A CA 1
ATOM 1478 C C . SER A 1 186 ? -14.769 3.298 10.873 1.00 98.38 186 SER A C 1
ATOM 1480 O O . SER A 1 186 ? -14.471 3.521 9.701 1.00 98.38 186 SER A O 1
ATOM 1482 N N . LEU A 1 187 ? -15.908 2.706 11.209 1.00 97.94 187 LEU A N 1
ATOM 1483 C CA . LEU A 1 187 ? -16.933 2.283 10.266 1.00 97.94 187 LEU A CA 1
ATOM 1484 C C . LEU A 1 187 ? -18.296 2.823 10.687 1.00 97.94 187 LEU A C 1
ATOM 1486 O O . LEU A 1 187 ? -18.577 3.055 11.865 1.00 97.94 187 LEU A O 1
ATOM 1490 N N . LYS A 1 188 ? -19.181 2.959 9.699 1.00 97.12 188 LYS A N 1
ATOM 1491 C CA . LYS A 1 188 ? -20.614 3.072 9.972 1.00 97.12 188 LYS A CA 1
ATOM 1492 C C . LYS A 1 188 ? -21.114 1.797 10.649 1.00 97.12 188 LYS A C 1
ATOM 1494 O O . LYS A 1 188 ? -20.644 0.704 10.327 1.00 97.12 188 LYS A O 1
ATOM 1499 N N . GLN A 1 189 ? -22.106 1.943 11.523 1.00 96.06 189 GLN A N 1
ATOM 1500 C CA . GLN A 1 189 ? -22.690 0.822 12.255 1.00 96.06 189 GLN A CA 1
ATOM 1501 C C . GLN A 1 189 ? -23.166 -0.289 11.316 1.00 96.06 189 GLN A C 1
ATOM 1503 O O . GLN A 1 189 ? -22.842 -1.450 11.529 1.00 96.06 189 GLN A O 1
ATOM 1508 N N . GLU A 1 190 ? -23.854 0.061 10.227 1.00 96.94 190 GLU A N 1
ATOM 1509 C CA . GLU A 1 190 ? -24.426 -0.926 9.307 1.00 96.94 190 GLU A CA 1
ATOM 1510 C C . GLU A 1 190 ? -23.352 -1.768 8.607 1.00 96.94 190 GLU A C 1
ATOM 1512 O O . GLU A 1 190 ? -23.610 -2.896 8.197 1.00 96.94 190 GLU A O 1
ATOM 1517 N N . ASN A 1 191 ? -22.150 -1.217 8.436 1.00 97.19 191 ASN A N 1
ATOM 1518 C CA . ASN A 1 191 ? -21.012 -1.930 7.863 1.00 97.19 191 ASN A CA 1
ATOM 1519 C C . ASN A 1 191 ? -20.326 -2.805 8.910 1.00 97.19 191 ASN A C 1
ATOM 1521 O O . ASN A 1 191 ? -19.985 -3.948 8.620 1.00 97.19 191 ASN A O 1
ATOM 1525 N N . PHE A 1 192 ? -20.180 -2.294 10.131 1.00 96.81 192 PHE A N 1
ATOM 1526 C CA . PHE A 1 192 ? -19.662 -3.076 11.244 1.00 96.81 192 PHE A CA 1
ATOM 1527 C C . PHE A 1 192 ? -20.548 -4.296 11.531 1.00 96.81 192 PHE A C 1
ATOM 1529 O O . PHE A 1 192 ? -20.042 -5.409 11.598 1.00 96.81 192 PHE A O 1
ATOM 1536 N N . ASP A 1 193 ? -21.869 -4.123 11.583 1.00 95.50 193 ASP A N 1
ATOM 1537 C CA . ASP A 1 193 ? -22.820 -5.215 11.819 1.00 95.50 193 ASP A CA 1
ATOM 1538 C C . ASP A 1 193 ? -22.733 -6.309 10.737 1.00 95.50 193 ASP A C 1
ATOM 1540 O O . ASP A 1 193 ? -22.828 -7.497 11.049 1.00 95.50 193 ASP A O 1
ATOM 1544 N N . LYS A 1 194 ? -22.493 -5.937 9.469 1.00 96.62 194 LYS A N 1
ATOM 1545 C CA . LYS A 1 194 ? -22.261 -6.904 8.377 1.00 96.62 194 LYS A CA 1
ATOM 1546 C C . LYS A 1 194 ? -20.983 -7.708 8.580 1.00 96.62 194 LYS A C 1
ATOM 1548 O O . LYS A 1 194 ? -21.006 -8.914 8.363 1.00 96.62 194 LYS A O 1
ATOM 1553 N N . ILE A 1 195 ? -19.893 -7.053 8.984 1.00 95.69 195 ILE A N 1
ATOM 1554 C CA . ILE A 1 195 ? -18.627 -7.729 9.295 1.00 95.69 195 ILE A CA 1
ATOM 1555 C C . ILE A 1 195 ? -18.843 -8.705 10.449 1.00 95.69 195 ILE A C 1
ATOM 1557 O O . ILE A 1 195 ? -18.511 -9.876 10.328 1.00 95.69 195 ILE A O 1
ATOM 1561 N N . MET A 1 196 ? -19.484 -8.252 11.528 1.00 93.62 196 MET A N 1
ATOM 1562 C CA . MET A 1 196 ? -19.765 -9.091 12.692 1.00 93.62 196 MET A CA 1
ATOM 1563 C C . MET A 1 196 ? -20.620 -10.321 12.356 1.00 93.62 196 MET A C 1
ATOM 1565 O O . MET A 1 196 ? -20.481 -11.359 12.995 1.00 93.62 196 MET A O 1
ATOM 1569 N N . ALA A 1 197 ? -21.513 -10.215 11.369 1.00 95.00 197 ALA A N 1
ATOM 1570 C CA . ALA A 1 197 ? -22.332 -11.331 10.900 1.00 95.00 197 ALA A CA 1
ATOM 1571 C C . ALA A 1 197 ? -21.565 -12.337 10.020 1.00 95.00 197 ALA A C 1
ATOM 1573 O O . ALA A 1 197 ? -22.050 -13.450 9.827 1.00 95.00 197 ALA A O 1
ATOM 1574 N N . LEU A 1 198 ? -20.406 -11.947 9.481 1.00 94.88 198 LEU A N 1
ATOM 1575 C CA . LEU A 1 198 ? -19.596 -12.721 8.535 1.00 94.88 198 LEU A CA 1
ATOM 1576 C C . LEU A 1 198 ? -18.180 -13.028 9.060 1.00 94.88 198 LEU A C 1
ATOM 1578 O O . LEU A 1 198 ? -17.370 -13.501 8.278 1.00 94.88 198 LEU A O 1
ATOM 1582 N N . GLU A 1 199 ? -17.885 -12.771 10.342 1.00 85.44 199 GLU A N 1
ATOM 1583 C CA . GLU A 1 199 ? -16.540 -12.845 10.960 1.00 85.44 199 GLU A CA 1
ATOM 1584 C C . GLU A 1 199 ? -15.776 -14.138 10.604 1.00 85.44 199 GLU A C 1
ATOM 1586 O O . GLU A 1 199 ? -14.587 -14.072 10.317 1.00 85.44 199 GLU A O 1
ATOM 1591 N N . ASP A 1 200 ? -16.481 -15.272 10.507 1.00 89.69 200 ASP A N 1
ATOM 1592 C CA . ASP A 1 200 ? -15.924 -16.582 10.126 1.00 89.69 200 ASP A CA 1
ATOM 1593 C C . ASP A 1 200 ? -16.489 -17.135 8.796 1.00 89.69 200 ASP A C 1
ATOM 1595 O O . ASP A 1 200 ? -16.239 -18.287 8.430 1.00 89.69 200 ASP A O 1
ATOM 1599 N N . ASP A 1 201 ? -17.307 -16.361 8.073 1.00 95.06 201 ASP A N 1
ATOM 1600 C CA . ASP A 1 201 ? -17.896 -16.780 6.797 1.00 95.06 201 ASP A CA 1
ATOM 1601 C C . ASP A 1 201 ? -16.984 -16.331 5.640 1.00 95.06 201 ASP A C 1
ATOM 1603 O O . ASP A 1 201 ? -16.773 -15.128 5.457 1.00 95.06 201 ASP A O 1
ATOM 1607 N N . PRO A 1 202 ? -16.504 -17.253 4.781 1.00 94.88 202 PRO A N 1
ATOM 1608 C CA . PRO A 1 202 ? -15.717 -16.915 3.595 1.00 94.88 202 PRO A CA 1
ATOM 1609 C C . PRO A 1 202 ? -16.355 -15.863 2.684 1.00 94.88 202 PRO A C 1
ATOM 1611 O O . PRO A 1 202 ? -15.659 -15.204 1.917 1.00 94.88 202 PRO A O 1
ATOM 1614 N N . LYS A 1 203 ? -17.675 -15.657 2.760 1.00 96.06 203 LYS A N 1
ATOM 1615 C CA . LYS A 1 203 ? -18.382 -14.600 2.027 1.00 96.06 203 LYS A CA 1
ATOM 1616 C C . LYS A 1 203 ? -18.004 -13.188 2.459 1.00 96.06 203 LYS A C 1
ATOM 1618 O O . LYS A 1 203 ? -18.389 -12.261 1.746 1.00 96.06 203 LYS A O 1
ATOM 1623 N N . ILE A 1 204 ? -17.274 -12.996 3.558 1.00 95.31 204 ILE A N 1
ATOM 1624 C CA . ILE A 1 204 ? -16.795 -11.676 3.982 1.00 95.31 204 ILE A CA 1
ATOM 1625 C C . ILE A 1 204 ? -16.009 -10.961 2.872 1.00 95.31 204 ILE A C 1
ATOM 1627 O O . ILE A 1 204 ? -16.154 -9.751 2.704 1.00 95.31 204 ILE A O 1
ATOM 1631 N N . VAL A 1 205 ? -15.282 -11.709 2.032 1.00 95.56 205 VAL A N 1
ATOM 1632 C CA . VAL A 1 205 ? -14.517 -11.174 0.887 1.00 95.56 205 VAL A CA 1
ATOM 1633 C C . VAL A 1 205 ? -15.402 -10.597 -0.226 1.00 95.56 205 VAL A C 1
ATOM 1635 O O . VAL A 1 205 ? -14.929 -9.844 -1.070 1.00 95.56 205 VAL A O 1
ATOM 1638 N N . ASN A 1 206 ? -16.700 -10.923 -0.230 1.00 95.50 206 ASN A N 1
ATOM 1639 C CA . ASN A 1 206 ? -17.669 -10.380 -1.184 1.00 95.50 206 ASN A CA 1
ATOM 1640 C C . ASN A 1 206 ? -18.261 -9.042 -0.723 1.00 95.50 206 ASN A C 1
ATOM 1642 O O . ASN A 1 206 ? -19.033 -8.429 -1.467 1.00 95.50 206 ASN A O 1
ATOM 1646 N N . LEU A 1 207 ? -17.962 -8.593 0.503 1.00 95.31 207 LEU A N 1
ATOM 1647 C CA . LEU A 1 207 ? -18.365 -7.262 0.936 1.00 95.31 207 LEU A CA 1
ATOM 1648 C C . LEU A 1 207 ? -17.662 -6.214 0.058 1.00 95.31 207 LEU A C 1
ATOM 1650 O O . LEU A 1 207 ? -16.450 -6.299 -0.150 1.00 95.31 207 LEU A O 1
ATOM 1654 N N . PRO A 1 208 ? -18.392 -5.203 -0.449 1.00 95.69 208 PRO A N 1
ATOM 1655 C CA . PRO A 1 208 ? -17.755 -4.115 -1.173 1.00 95.69 208 PRO A CA 1
ATOM 1656 C C . PRO A 1 208 ? -16.805 -3.353 -0.236 1.00 95.69 208 PRO A C 1
ATOM 1658 O O . PRO A 1 208 ? -17.039 -3.343 0.977 1.00 95.69 208 PRO A O 1
ATOM 1661 N N . PRO A 1 209 ? -15.784 -2.658 -0.771 1.00 96.94 209 PRO A N 1
ATOM 1662 C CA . PRO A 1 209 ? -14.918 -1.807 0.035 1.00 96.94 209 PRO A CA 1
ATOM 1663 C C . PRO A 1 209 ? -15.736 -0.821 0.874 1.00 96.94 209 PRO A C 1
ATOM 1665 O O . PRO A 1 2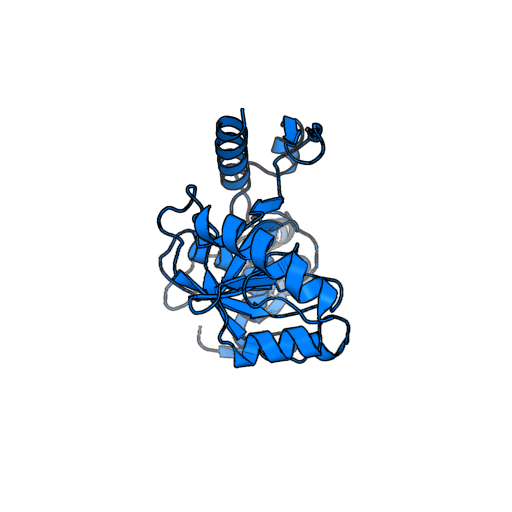09 ? -16.606 -0.108 0.364 1.00 96.94 209 PRO A O 1
ATOM 1668 N N . MET A 1 210 ? -15.477 -0.792 2.178 1.00 97.75 210 MET A N 1
ATOM 1669 C CA . MET A 1 210 ? -16.240 0.013 3.127 1.00 97.75 210 MET A CA 1
ATOM 1670 C C . MET A 1 210 ? -15.452 1.259 3.496 1.00 97.75 210 MET A C 1
ATOM 1672 O O . MET A 1 210 ? -14.354 1.162 4.034 1.00 97.75 210 MET A O 1
ATOM 1676 N N . PHE A 1 211 ? -16.036 2.429 3.250 1.00 98.38 211 PHE A N 1
ATOM 1677 C CA . PHE A 1 211 ? -15.450 3.697 3.672 1.00 98.38 211 PHE A CA 1
ATOM 1678 C C . PHE A 1 211 ? -15.108 3.698 5.170 1.00 98.38 211 PHE A C 1
ATOM 1680 O O . PHE A 1 211 ? -15.927 3.283 5.999 1.00 98.38 211 PHE A O 1
ATOM 1687 N N . SER A 1 212 ? -13.923 4.208 5.493 1.00 98.50 212 SER A N 1
ATOM 1688 C CA . SER A 1 212 ? -13.371 4.261 6.835 1.00 98.50 212 SER A CA 1
ATOM 1689 C C . SER A 1 212 ? -12.500 5.501 7.051 1.00 98.50 212 SER A C 1
ATOM 1691 O O . SER A 1 212 ? -11.877 6.015 6.122 1.00 98.50 212 SER A O 1
ATOM 1693 N N . TRP A 1 213 ? -12.438 5.975 8.297 1.00 98.44 213 TRP A N 1
ATOM 1694 C CA . TRP A 1 213 ? -11.487 7.008 8.711 1.00 98.44 213 TRP A CA 1
ATOM 1695 C C . TRP A 1 213 ? -10.342 6.396 9.509 1.00 98.44 213 TRP A C 1
ATOM 1697 O O . TRP A 1 213 ? -10.593 5.687 10.494 1.00 98.44 213 TRP A O 1
ATOM 1707 N N . LEU A 1 214 ? -9.101 6.719 9.135 1.00 98.75 214 LEU A N 1
ATOM 1708 C CA . LEU A 1 214 ? -7.918 6.333 9.901 1.00 98.75 214 LEU A CA 1
ATOM 1709 C C . LEU A 1 214 ? -8.032 6.867 11.330 1.00 98.75 214 LEU A C 1
ATOM 1711 O O . LEU A 1 214 ? -8.182 8.067 11.557 1.00 98.75 214 LEU A O 1
ATOM 1715 N N . SER A 1 215 ? -8.001 5.945 12.288 1.00 98.50 215 SER A N 1
ATOM 1716 C CA . SER A 1 215 ? -8.274 6.196 13.703 1.00 98.50 215 SER A CA 1
ATOM 1717 C C . SER A 1 215 ? -7.034 5.995 14.575 1.00 98.50 215 SER A C 1
ATOM 1719 O O . SER A 1 215 ? -7.161 5.732 15.767 1.00 98.50 215 SER A O 1
ATOM 1721 N N . ASN A 1 216 ? -5.834 6.112 14.003 1.00 98.19 216 ASN A N 1
ATOM 1722 C CA . ASN A 1 216 ? -4.569 6.159 14.734 1.00 98.19 216 ASN A CA 1
ATOM 1723 C C . ASN A 1 216 ? -3.751 7.380 14.315 1.00 98.19 216 ASN A C 1
ATOM 1725 O O . ASN A 1 216 ? -3.836 7.831 13.175 1.00 98.19 216 ASN A O 1
ATOM 1729 N N . GLU A 1 217 ? -2.935 7.878 15.243 1.00 96.75 217 GLU A N 1
ATOM 17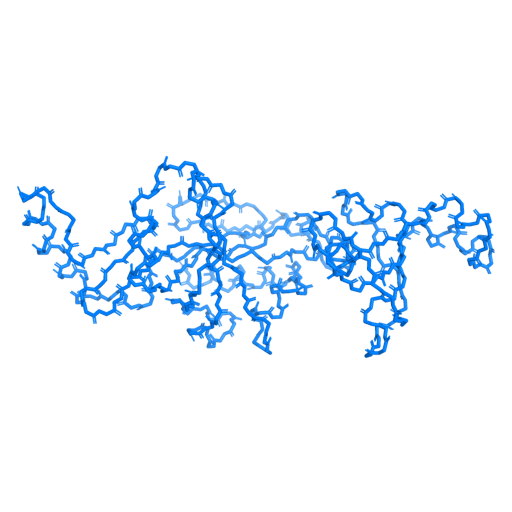30 C CA . GLU A 1 217 ? -1.870 8.832 14.946 1.00 96.75 217 GLU A CA 1
ATOM 1731 C C . GLU A 1 217 ? -0.578 8.067 14.649 1.00 96.75 217 GLU A C 1
ATOM 1733 O O . GLU A 1 217 ? -0.090 7.319 15.500 1.00 96.75 217 GLU A O 1
ATOM 1738 N N . LEU A 1 218 ? -0.029 8.273 13.453 1.00 96.88 218 LEU A N 1
ATOM 1739 C CA . LEU A 1 218 ? 1.290 7.818 13.011 1.00 96.88 218 LEU A CA 1
ATOM 1740 C C . LEU A 1 218 ? 2.251 9.021 13.016 1.00 96.88 218 LEU A C 1
ATOM 1742 O O . LEU A 1 218 ? 2.270 9.790 12.047 1.00 96.88 218 LEU A O 1
ATOM 1746 N N . PRO A 1 219 ? 3.032 9.244 14.092 1.00 95.44 219 PRO A N 1
ATOM 1747 C CA . PRO A 1 219 ? 3.875 10.435 14.227 1.00 95.44 219 PRO A CA 1
ATOM 1748 C C . PRO A 1 219 ? 4.887 10.621 13.090 1.00 95.44 219 PRO A C 1
ATOM 1750 O O . PRO A 1 219 ? 5.321 11.737 12.816 1.00 95.44 219 PRO A O 1
ATOM 1753 N N . GLU A 1 220 ? 5.252 9.543 12.401 1.00 95.44 220 GLU A N 1
ATOM 1754 C CA . GLU A 1 220 ? 6.198 9.524 11.284 1.00 95.44 220 GLU A CA 1
ATOM 1755 C C . GLU A 1 220 ? 5.653 10.223 10.038 1.00 95.44 220 GLU A C 1
ATOM 1757 O O . GLU A 1 220 ? 6.441 10.582 9.159 1.00 95.44 220 GLU A O 1
ATOM 1762 N N . TYR A 1 221 ? 4.337 10.433 9.995 1.00 96.44 221 TYR A N 1
ATOM 1763 C CA . TYR A 1 221 ? 3.606 11.055 8.898 1.00 96.44 221 TYR A CA 1
ATOM 1764 C C . TYR A 1 221 ? 2.853 12.331 9.303 1.00 96.44 221 TYR A C 1
ATOM 1766 O O . TYR A 1 221 ? 2.195 12.934 8.462 1.00 96.44 221 TYR A O 1
ATOM 1774 N N . GLY A 1 222 ? 2.943 12.772 10.562 1.00 94.44 222 GLY A N 1
ATOM 1775 C CA . GLY A 1 222 ? 2.206 13.939 11.051 1.00 94.44 222 GLY A CA 1
ATOM 1776 C C . GLY A 1 222 ? 0.719 13.651 11.301 1.00 94.44 222 GLY A C 1
ATOM 1777 O O . GLY A 1 222 ? 0.367 12.642 11.916 1.00 94.44 222 GLY A O 1
ATOM 1778 N N . GLN A 1 223 ? -0.166 14.563 10.880 1.00 95.56 223 GLN A N 1
ATOM 1779 C CA . GLN A 1 223 ? -1.602 14.464 11.161 1.00 95.56 223 GLN A CA 1
ATOM 1780 C C . GLN A 1 223 ? -2.281 13.413 10.275 1.00 95.56 223 GLN A C 1
ATOM 1782 O O . GLN A 1 223 ? -2.687 13.685 9.151 1.00 95.56 223 GLN A O 1
ATOM 1787 N N . THR A 1 224 ? -2.469 12.225 10.838 1.00 98.06 224 THR A N 1
ATOM 1788 C CA . THR A 1 224 ? -3.015 11.049 10.140 1.00 98.06 224 THR A CA 1
ATOM 1789 C C . THR A 1 224 ? -4.454 10.710 10.516 1.00 98.06 224 THR A C 1
ATOM 1791 O O . THR A 1 224 ? -5.133 9.995 9.778 1.00 98.06 224 THR A O 1
ATOM 1794 N N . LEU A 1 225 ? -4.959 11.245 11.631 1.00 97.88 225 LEU A N 1
ATOM 1795 C CA . LEU A 1 225 ? -6.357 11.061 12.011 1.00 97.88 225 LEU A CA 1
ATOM 1796 C C . LEU A 1 225 ? -7.290 11.597 10.929 1.00 97.88 225 LEU A C 1
ATOM 1798 O O . LEU A 1 225 ? -7.126 12.716 10.441 1.00 97.88 225 LEU A O 1
ATOM 1802 N N . ASN A 1 226 ? -8.321 10.814 10.624 1.00 97.31 226 ASN A N 1
ATOM 1803 C CA . ASN A 1 226 ? -9.320 11.121 9.606 1.00 97.31 226 ASN A CA 1
ATOM 1804 C C . ASN A 1 226 ? -8.766 11.217 8.179 1.00 97.31 226 ASN A C 1
ATOM 1806 O O . ASN A 1 226 ? -9.392 11.837 7.320 1.00 97.31 226 ASN A O 1
ATOM 1810 N N . LEU A 1 227 ? -7.643 10.561 7.877 1.00 98.31 227 LEU A N 1
ATOM 1811 C CA . LEU A 1 227 ? -7.368 10.209 6.487 1.00 98.31 227 LEU A CA 1
ATOM 1812 C C . LEU A 1 227 ? -8.426 9.218 6.000 1.00 98.31 227 LEU A C 1
ATOM 1814 O O . LEU A 1 227 ? -8.817 8.293 6.719 1.00 98.31 227 LEU A O 1
ATOM 1818 N N . LYS A 1 228 ? -8.919 9.447 4.784 1.00 98.44 228 LYS A N 1
ATOM 1819 C CA . LYS A 1 228 ? -9.917 8.583 4.160 1.00 98.44 228 LYS A CA 1
ATOM 1820 C C . LYS A 1 228 ? -9.261 7.314 3.653 1.00 98.44 228 LYS A C 1
ATOM 1822 O O . LYS A 1 228 ? -8.248 7.363 2.953 1.00 98.44 228 LYS A O 1
ATOM 1827 N N . MET A 1 229 ? -9.892 6.195 3.958 1.00 98.50 229 MET A N 1
ATOM 1828 C CA . MET A 1 229 ? -9.490 4.891 3.465 1.00 98.50 229 MET A CA 1
ATOM 1829 C C . MET A 1 229 ? -10.709 3.991 3.266 1.00 98.50 229 MET A C 1
ATOM 1831 O O . MET A 1 229 ? -11.822 4.323 3.677 1.00 98.50 229 MET A O 1
ATOM 1835 N N . TYR A 1 230 ? -10.506 2.841 2.638 1.00 98.50 230 TYR A N 1
ATOM 1836 C CA . TYR A 1 230 ? -11.553 1.863 2.376 1.00 98.50 230 TYR A CA 1
ATOM 1837 C C . TYR A 1 230 ? -11.101 0.491 2.871 1.00 98.50 230 TYR A C 1
ATOM 1839 O O . TYR A 1 230 ? -10.078 -0.025 2.436 1.00 98.50 230 TYR A O 1
ATOM 1847 N N . ALA A 1 231 ? -11.854 -0.095 3.800 1.00 98.19 231 ALA A N 1
ATOM 1848 C CA . ALA A 1 231 ? -11.601 -1.435 4.311 1.00 98.19 231 ALA A CA 1
ATOM 1849 C C . ALA A 1 231 ? -12.046 -2.475 3.277 1.00 98.19 231 ALA A C 1
ATOM 1851 O O . ALA A 1 231 ? -13.232 -2.524 2.929 1.00 98.19 231 ALA A O 1
ATOM 1852 N N . ARG A 1 232 ? -11.122 -3.322 2.822 1.00 97.25 232 ARG A N 1
ATOM 1853 C CA . ARG A 1 232 ? -11.397 -4.439 1.914 1.00 97.25 232 ARG A CA 1
ATOM 1854 C C . ARG A 1 232 ? -10.880 -5.746 2.507 1.00 97.25 232 ARG A C 1
ATOM 1856 O O . ARG A 1 232 ? -9.698 -5.874 2.811 1.00 97.25 232 ARG A O 1
ATOM 1863 N N . TYR A 1 233 ? -11.762 -6.734 2.614 1.00 95.75 233 TYR A N 1
ATOM 1864 C CA . TYR A 1 233 ? -11.391 -8.102 2.970 1.00 95.75 233 TYR A CA 1
ATOM 1865 C C . TYR A 1 233 ? -10.952 -8.853 1.715 1.00 95.75 233 TYR A C 1
ATOM 1867 O O . TYR A 1 233 ? -11.670 -8.854 0.716 1.00 95.75 233 TYR A O 1
ATOM 1875 N N . ARG A 1 234 ? -9.765 -9.460 1.761 1.00 92.69 234 ARG A N 1
ATOM 1876 C CA . ARG A 1 234 ? -9.197 -10.250 0.652 1.00 92.69 234 ARG A CA 1
ATOM 1877 C C . ARG A 1 234 ? -9.209 -11.747 0.948 1.00 92.69 234 ARG A C 1
ATOM 1879 O O . ARG A 1 234 ? -9.341 -12.540 0.025 1.00 92.69 234 ARG A O 1
ATOM 1886 N N . ASP A 1 235 ? -9.131 -12.096 2.226 1.00 91.81 235 ASP A N 1
ATOM 1887 C CA . ASP A 1 235 ? -9.203 -13.451 2.756 1.00 91.81 235 ASP A CA 1
ATOM 1888 C C . ASP A 1 235 ? -10.000 -13.413 4.073 1.00 91.81 235 ASP A C 1
ATOM 1890 O O . ASP A 1 235 ? -10.024 -12.386 4.752 1.00 91.81 235 ASP A O 1
ATOM 1894 N N . VAL A 1 236 ? -10.684 -14.506 4.414 1.00 90.94 236 VAL A N 1
ATOM 1895 C CA . VAL A 1 236 ? -11.465 -14.639 5.661 1.00 90.94 236 VAL A CA 1
ATOM 1896 C C . VAL A 1 236 ? -10.572 -14.786 6.891 1.00 90.94 236 VAL A C 1
ATOM 1898 O O . VAL A 1 236 ? -10.974 -14.457 8.000 1.00 90.94 236 VAL A O 1
ATOM 1901 N N . THR A 1 237 ? -9.352 -15.277 6.699 1.00 90.50 237 THR A N 1
ATOM 1902 C CA . THR A 1 237 ? -8.375 -15.503 7.768 1.00 90.50 237 THR A CA 1
ATOM 1903 C C . THR A 1 237 ? -7.464 -14.303 8.014 1.00 90.50 237 THR A C 1
ATOM 1905 O O . THR A 1 237 ? -6.724 -14.281 8.998 1.00 90.50 237 THR A O 1
ATOM 1908 N N . GLU A 1 238 ? -7.529 -13.292 7.147 1.00 92.81 238 GLU A N 1
ATOM 1909 C CA . GLU A 1 238 ? -6.729 -12.078 7.245 1.00 92.81 238 GLU A CA 1
ATOM 1910 C C . GLU A 1 238 ? -7.556 -10.879 7.718 1.00 92.81 238 GLU A C 1
ATOM 1912 O O . GLU A 1 238 ? -8.762 -10.764 7.495 1.00 92.81 238 GLU A O 1
ATOM 1917 N N . ARG A 1 239 ? -6.865 -9.916 8.331 1.00 95.88 239 ARG A N 1
ATOM 1918 C CA . ARG A 1 239 ? -7.431 -8.589 8.587 1.00 95.88 239 ARG A CA 1
ATOM 1919 C C . ARG A 1 239 ? -7.719 -7.862 7.266 1.00 95.88 239 ARG A C 1
ATOM 1921 O O . ARG A 1 239 ? -7.004 -8.076 6.285 1.00 95.88 239 ARG A O 1
ATOM 1928 N N . PRO A 1 240 ? -8.697 -6.939 7.229 1.00 97.44 240 PRO A N 1
ATOM 1929 C CA . PRO A 1 240 ? -8.934 -6.137 6.038 1.00 97.44 240 PRO A CA 1
ATOM 1930 C C . PRO A 1 240 ? -7.706 -5.285 5.699 1.00 97.44 240 PRO A C 1
ATOM 1932 O O . PRO A 1 240 ? -7.068 -4.704 6.581 1.00 97.44 240 PRO A O 1
ATOM 1935 N N . CYS A 1 241 ? -7.418 -5.159 4.408 1.00 97.88 241 CYS A N 1
ATOM 1936 C CA . CYS A 1 241 ? -6.487 -4.158 3.907 1.00 97.88 241 CYS A CA 1
ATOM 1937 C C . CYS A 1 241 ? -7.220 -2.813 3.791 1.00 97.88 241 CYS A C 1
ATOM 1939 O O . CYS A 1 241 ? -8.385 -2.762 3.384 1.00 97.88 241 CYS A O 1
ATOM 1941 N N . PHE A 1 242 ? -6.557 -1.727 4.171 1.00 98.56 242 PHE A N 1
ATOM 1942 C CA . PHE A 1 242 ? -7.063 -0.371 4.026 1.00 98.56 242 PHE A CA 1
ATOM 1943 C C . PHE A 1 242 ? -6.480 0.276 2.771 1.00 98.56 242 PHE A C 1
ATOM 1945 O O . PHE A 1 242 ? -5.275 0.501 2.667 1.00 98.56 242 PHE A O 1
ATOM 1952 N N . GLU A 1 243 ? -7.359 0.615 1.833 1.00 97.88 243 GLU A N 1
ATOM 1953 C CA . GLU A 1 243 ? -7.013 1.326 0.605 1.00 97.88 243 GLU A CA 1
ATOM 1954 C C . GLU A 1 243 ? -7.114 2.831 0.846 1.00 97.88 243 GLU A C 1
ATOM 1956 O O . GLU A 1 243 ? -8.212 3.326 1.104 1.00 9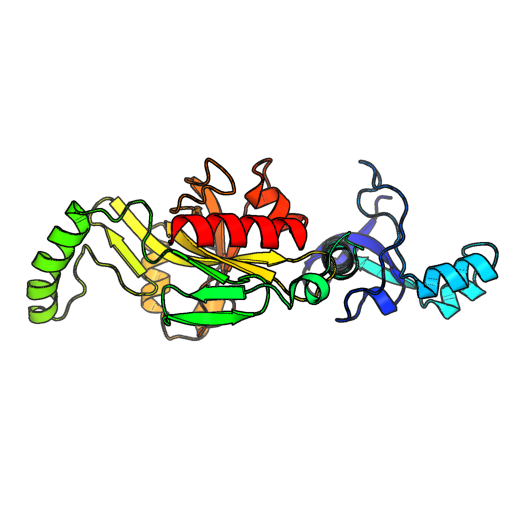7.88 243 GLU A O 1
ATOM 1961 N N . LEU A 1 244 ? -6.000 3.567 0.806 1.00 97.94 244 LEU A N 1
ATOM 1962 C CA . LEU A 1 244 ? -6.030 5.016 1.028 1.00 97.94 244 LEU A CA 1
ATOM 1963 C C . LEU A 1 244 ? -6.600 5.749 -0.188 1.00 97.94 244 LEU A C 1
ATOM 1965 O O . LEU A 1 244 ? -6.320 5.401 -1.335 1.00 97.94 244 LEU A O 1
ATOM 1969 N N . GLU A 1 245 ? -7.384 6.796 0.077 1.00 96.88 245 GLU A N 1
ATOM 1970 C CA . GLU A 1 245 ? -7.798 7.735 -0.965 1.00 96.88 245 GLU A CA 1
ATOM 1971 C C . GLU A 1 245 ? -6.591 8.594 -1.396 1.00 96.88 245 GLU A C 1
ATOM 1973 O O . GLU A 1 245 ? -5.899 9.143 -0.526 1.00 96.88 245 GLU A O 1
ATOM 1978 N N . PRO A 1 246 ? -6.346 8.763 -2.711 1.00 96.06 246 PRO A N 1
ATOM 1979 C CA . PRO A 1 246 ? -5.284 9.635 -3.195 1.00 96.06 246 PRO A CA 1
ATOM 1980 C C . PRO A 1 246 ? -5.429 11.067 -2.669 1.00 96.06 246 PRO A C 1
ATOM 1982 O O . PRO A 1 246 ? -6.461 11.713 -2.853 1.00 96.06 246 PRO A O 1
ATOM 1985 N N . CYS A 1 247 ? -4.376 11.575 -2.032 1.00 96.38 247 CYS A N 1
ATOM 1986 C CA . CYS A 1 247 ? -4.265 12.959 -1.580 1.00 96.38 247 CYS A CA 1
ATOM 1987 C C . CYS A 1 247 ? -2.791 13.347 -1.382 1.00 96.38 247 CYS A C 1
ATOM 1989 O O . CYS A 1 247 ? -1.899 12.502 -1.468 1.00 96.38 247 CYS A O 1
ATOM 1991 N N . ASP A 1 248 ? -2.537 14.618 -1.068 1.00 97.06 248 ASP A N 1
ATOM 1992 C CA . ASP A 1 248 ? -1.179 15.152 -0.878 1.00 97.06 248 ASP A CA 1
ATOM 1993 C C . ASP A 1 248 ? -0.532 14.747 0.456 1.00 97.06 248 ASP A C 1
ATOM 1995 O O . ASP A 1 248 ? 0.594 15.141 0.756 1.00 97.06 248 ASP A O 1
ATOM 1999 N N . HIS A 1 249 ? -1.232 13.969 1.284 1.00 98.12 249 HIS A N 1
ATOM 2000 C CA . HIS A 1 249 ? -0.686 13.523 2.555 1.00 98.12 249 HIS A CA 1
ATOM 2001 C C . HIS A 1 249 ? 0.454 12.504 2.331 1.00 98.12 249 HIS A C 1
ATOM 2003 O O . HIS A 1 249 ? 0.248 11.539 1.590 1.00 98.12 249 HIS A O 1
ATOM 2009 N N . PRO A 1 250 ? 1.611 12.616 3.019 1.00 97.94 250 PRO A N 1
ATOM 2010 C CA . PRO A 1 250 ? 2.774 11.759 2.756 1.00 97.94 250 PRO A CA 1
ATOM 2011 C C . PRO A 1 250 ? 2.494 10.251 2.861 1.00 97.94 250 PRO A C 1
ATOM 2013 O O . PRO A 1 250 ? 2.982 9.476 2.049 1.00 97.94 250 PRO A O 1
ATOM 2016 N N . LEU A 1 251 ? 1.643 9.827 3.805 1.00 98.38 251 LEU A N 1
ATOM 2017 C CA . LEU A 1 251 ? 1.214 8.422 3.913 1.00 98.38 251 LEU A CA 1
ATOM 2018 C C . LEU A 1 251 ? 0.461 7.935 2.664 1.00 98.38 251 LEU A C 1
ATOM 2020 O O . LEU A 1 251 ? 0.680 6.814 2.218 1.00 98.38 251 LEU A O 1
ATOM 2024 N N . ALA A 1 252 ? -0.419 8.765 2.095 1.00 98.00 252 ALA A N 1
ATOM 2025 C CA . ALA A 1 252 ? -1.163 8.416 0.886 1.00 98.00 252 ALA A CA 1
ATOM 2026 C C . ALA A 1 252 ? -0.240 8.411 -0.342 1.00 98.00 252 ALA A C 1
ATOM 2028 O O . ALA A 1 252 ? -0.347 7.533 -1.197 1.00 98.00 252 ALA A O 1
ATOM 2029 N N . GLN A 1 253 ? 0.711 9.347 -0.406 1.00 97.56 253 GLN A N 1
ATOM 2030 C CA . GLN A 1 253 ? 1.732 9.366 -1.452 1.00 97.56 253 GLN A CA 1
ATOM 2031 C C . GLN A 1 253 ? 2.579 8.089 -1.424 1.00 97.56 253 GLN A C 1
ATOM 2033 O O . GLN A 1 253 ? 2.658 7.404 -2.440 1.00 97.56 253 GLN A O 1
ATOM 2038 N N . GLU A 1 254 ? 3.140 7.717 -0.270 1.00 98.12 254 GLU A N 1
ATOM 2039 C CA . GLU A 1 254 ? 3.931 6.486 -0.124 1.00 98.12 254 GLU A CA 1
ATOM 2040 C C . GLU A 1 254 ? 3.083 5.218 -0.351 1.00 98.12 254 GLU A C 1
ATOM 2042 O O . GLU A 1 254 ? 3.580 4.253 -0.928 1.00 98.12 254 GLU A O 1
ATOM 2047 N N . TYR A 1 255 ? 1.788 5.225 -0.004 1.00 97.81 255 TYR A N 1
ATOM 2048 C CA . TYR A 1 255 ? 0.866 4.121 -0.314 1.00 97.81 255 TYR A CA 1
ATOM 2049 C C . TYR A 1 255 ? 0.728 3.885 -1.826 1.00 97.81 255 TYR A C 1
ATOM 2051 O O . TYR A 1 255 ? 0.793 2.747 -2.289 1.00 97.81 255 TYR A O 1
ATOM 2059 N N . HIS A 1 256 ? 0.583 4.949 -2.621 1.00 95.44 256 HIS A N 1
ATOM 2060 C CA . HIS A 1 256 ? 0.400 4.828 -4.073 1.00 95.44 256 HIS A CA 1
ATOM 2061 C C . HIS A 1 256 ? 1.709 4.747 -4.866 1.00 95.44 256 HIS A C 1
ATOM 2063 O O . HIS A 1 256 ? 1.746 4.169 -5.957 1.00 95.44 256 HIS A O 1
ATOM 2069 N N . GLN A 1 257 ? 2.774 5.373 -4.369 1.00 95.31 257 GLN A N 1
ATOM 2070 C CA . GLN A 1 257 ? 4.035 5.536 -5.094 1.00 95.31 257 GLN A CA 1
ATOM 2071 C C . GLN A 1 257 ? 5.135 4.593 -4.599 1.00 95.31 257 GLN A C 1
ATOM 2073 O O . GLN A 1 257 ? 6.116 4.400 -5.321 1.00 95.31 257 GLN A O 1
ATOM 2078 N N . GLY A 1 258 ? 4.940 3.954 -3.449 1.00 97.50 258 GLY A N 1
ATOM 2079 C CA . GLY A 1 258 ? 5.921 3.114 -2.781 1.00 97.50 258 GLY A CA 1
ATOM 2080 C C . GLY A 1 258 ? 6.783 3.900 -1.792 1.00 97.50 258 GLY A C 1
ATOM 2081 O O . GLY A 1 258 ? 7.019 5.098 -1.950 1.00 97.50 258 GLY A O 1
ATOM 2082 N N . ILE A 1 259 ? 7.260 3.194 -0.773 1.00 98.31 259 ILE A N 1
ATOM 2083 C CA . ILE A 1 259 ? 8.166 3.689 0.266 1.00 98.31 259 ILE A CA 1
ATOM 2084 C C . ILE A 1 259 ? 9.592 3.208 -0.026 1.00 98.31 259 ILE A C 1
ATOM 2086 O O . ILE A 1 259 ? 9.786 2.095 -0.513 1.00 98.31 259 ILE A O 1
ATOM 2090 N N . THR A 1 260 ? 10.612 4.022 0.249 1.00 98.25 260 THR A N 1
ATOM 2091 C CA . THR A 1 260 ? 12.006 3.599 0.037 1.00 98.25 260 THR A CA 1
ATOM 2092 C C . THR A 1 260 ? 12.530 2.755 1.215 1.00 98.25 260 THR A C 1
ATOM 2094 O O . THR A 1 260 ? 12.081 2.948 2.353 1.00 98.25 260 THR A O 1
ATOM 2097 N N . PRO A 1 261 ? 13.510 1.853 1.011 1.00 98.06 261 PRO A N 1
ATOM 2098 C CA . PRO A 1 261 ? 14.161 1.127 2.107 1.00 98.06 261 PRO A CA 1
ATOM 2099 C C . PRO A 1 261 ? 14.787 2.042 3.176 1.00 98.06 261 PRO A C 1
ATOM 2101 O O . PRO A 1 261 ? 14.683 1.765 4.373 1.00 98.06 261 PRO A O 1
ATOM 2104 N N . GLU A 1 262 ? 15.372 3.179 2.783 1.00 97.50 262 GLU A N 1
ATOM 2105 C CA . GLU A 1 262 ? 15.904 4.195 3.706 1.00 97.50 262 GLU A CA 1
ATOM 2106 C C . GLU A 1 262 ? 14.799 4.742 4.612 1.00 97.50 262 GLU A C 1
ATOM 2108 O O . GLU A 1 262 ? 14.992 4.898 5.820 1.00 97.50 262 GLU A O 1
ATOM 2113 N N . ARG A 1 263 ? 13.619 5.009 4.042 1.00 97.56 263 ARG A N 1
ATOM 2114 C CA . ARG A 1 263 ? 12.475 5.533 4.786 1.00 97.56 263 ARG A CA 1
ATOM 2115 C C . ARG A 1 263 ? 11.959 4.514 5.802 1.00 97.56 263 ARG A C 1
ATOM 2117 O O . ARG A 1 263 ? 11.682 4.890 6.942 1.00 97.56 263 ARG A O 1
ATOM 2124 N N . VAL A 1 264 ? 11.906 3.234 5.431 1.00 97.75 264 VAL A N 1
ATOM 2125 C CA . VAL A 1 264 ? 11.559 2.124 6.339 1.00 97.75 264 VAL A CA 1
ATOM 2126 C C . VAL A 1 264 ? 12.563 2.015 7.493 1.00 97.75 264 VAL A C 1
ATOM 2128 O O . VAL A 1 264 ? 12.162 1.909 8.659 1.00 97.75 264 VAL A O 1
ATOM 2131 N N . ARG A 1 265 ? 13.868 2.090 7.198 1.00 96.19 265 ARG A N 1
ATOM 2132 C CA . ARG A 1 265 ? 14.932 2.117 8.216 1.00 96.19 265 ARG A CA 1
ATOM 2133 C C . ARG A 1 265 ? 14.717 3.268 9.196 1.00 96.19 265 ARG A C 1
ATOM 2135 O O . ARG A 1 265 ? 14.729 3.050 10.408 1.00 96.19 265 ARG A O 1
ATOM 2142 N N . ASP A 1 266 ? 14.495 4.477 8.689 1.00 95.69 266 ASP A N 1
ATOM 2143 C CA . ASP A 1 266 ? 14.334 5.677 9.512 1.00 95.69 266 ASP A CA 1
ATOM 2144 C C . ASP A 1 266 ? 13.092 5.598 10.412 1.00 95.69 266 ASP A C 1
ATOM 2146 O O . ASP A 1 266 ? 13.154 5.966 11.589 1.00 95.69 266 ASP A O 1
ATOM 2150 N N . ILE A 1 267 ? 11.971 5.094 9.885 1.00 96.06 267 ILE A N 1
ATOM 2151 C CA . ILE A 1 267 ? 10.749 4.831 10.660 1.00 96.06 267 ILE A CA 1
ATOM 2152 C C . ILE A 1 267 ? 11.040 3.830 11.778 1.00 96.06 267 ILE A C 1
ATOM 2154 O O . ILE A 1 267 ? 10.764 4.118 12.947 1.00 96.06 267 ILE A O 1
ATOM 2158 N N . THR A 1 268 ? 11.662 2.698 11.437 1.00 93.19 268 THR A N 1
ATOM 2159 C CA . THR A 1 268 ? 12.019 1.656 12.405 1.00 93.19 268 THR A CA 1
ATOM 2160 C C . THR A 1 268 ? 12.882 2.243 13.522 1.00 93.19 268 THR A C 1
ATOM 2162 O O . THR A 1 268 ? 12.525 2.138 14.693 1.00 93.19 268 THR A O 1
ATOM 2165 N N . MET A 1 269 ? 13.970 2.943 13.188 1.00 91.06 269 MET A N 1
ATOM 2166 C CA . MET A 1 269 ? 14.874 3.533 14.182 1.00 91.06 269 MET A CA 1
ATOM 2167 C C . MET A 1 269 ? 14.156 4.516 15.117 1.00 91.06 269 MET A C 1
ATOM 2169 O O . MET A 1 269 ? 14.342 4.456 16.333 1.00 91.06 269 MET A O 1
ATOM 2173 N N . ARG A 1 270 ? 13.284 5.386 14.588 1.00 92.00 270 ARG A N 1
ATOM 2174 C CA . ARG A 1 270 ? 12.522 6.349 15.408 1.00 92.00 270 ARG A CA 1
ATOM 2175 C C . ARG A 1 270 ? 11.527 5.683 16.350 1.00 92.00 270 ARG A C 1
ATOM 2177 O O . ARG A 1 270 ? 11.206 6.250 17.394 1.00 92.00 270 ARG A O 1
ATOM 2184 N N . ILE A 1 271 ? 10.943 4.558 15.956 1.00 89.62 271 ILE A N 1
ATOM 2185 C CA . ILE A 1 271 ? 9.962 3.838 16.778 1.00 89.62 271 ILE A CA 1
ATOM 2186 C C . ILE A 1 271 ? 10.676 3.046 17.862 1.00 89.62 271 ILE A C 1
ATOM 2188 O O . ILE A 1 271 ? 10.304 3.143 19.031 1.00 89.62 271 ILE A O 1
ATOM 2192 N N . MET A 1 272 ? 11.753 2.351 17.504 1.00 83.75 272 MET A N 1
ATOM 2193 C CA . MET A 1 272 ? 12.551 1.594 18.466 1.00 83.75 272 MET A CA 1
ATOM 2194 C C . MET A 1 272 ? 13.233 2.503 19.495 1.00 83.75 272 MET A C 1
ATOM 2196 O O . MET A 1 272 ? 13.412 2.087 20.633 1.00 83.75 272 MET A O 1
ATOM 2200 N N . ALA A 1 273 ? 13.557 3.752 19.146 1.00 84.38 273 ALA A N 1
ATOM 2201 C CA . ALA A 1 273 ? 14.064 4.740 20.101 1.00 84.38 273 ALA A CA 1
ATOM 2202 C C . ALA A 1 273 ? 12.995 5.274 21.078 1.00 84.38 273 ALA A C 1
ATOM 2204 O O . ALA A 1 273 ? 13.345 5.724 22.161 1.00 84.38 273 ALA A O 1
ATOM 2205 N N . ARG A 1 274 ? 11.701 5.244 20.716 1.00 80.69 274 ARG A N 1
ATOM 2206 C CA . ARG A 1 274 ? 10.581 5.665 21.588 1.00 80.69 274 ARG A CA 1
ATOM 2207 C C . ARG A 1 274 ? 10.094 4.569 22.531 1.00 80.69 274 ARG A C 1
ATOM 2209 O O . ARG A 1 274 ? 9.443 4.879 23.522 1.00 80.69 274 ARG A O 1
ATOM 2216 N N . LYS A 1 275 ? 10.323 3.305 22.168 1.00 66.38 275 LYS A N 1
ATOM 2217 C CA . LYS A 1 275 ? 9.928 2.130 22.957 1.00 66.38 275 LYS A CA 1
ATOM 2218 C C . LYS A 1 275 ? 11.001 1.689 23.972 1.00 66.38 275 LYS A C 1
ATOM 2220 O O . LYS A 1 275 ? 10.750 0.736 24.703 1.00 66.38 275 LYS A O 1
ATOM 2225 N N . GLN A 1 276 ? 12.164 2.349 23.992 1.00 49.56 276 GLN A N 1
ATOM 2226 C CA . GLN A 1 276 ? 13.214 2.214 25.015 1.00 49.56 276 GLN A CA 1
ATOM 2227 C C . GLN A 1 276 ? 12.953 3.178 26.171 1.00 49.56 276 GLN A C 1
ATOM 2229 O O . GLN A 1 276 ? 13.199 2.768 27.325 1.00 49.56 276 GLN A O 1
#

Sequence (276 aa):
MSGTIQCDTHGEQGRAYVCIHLTGASARLGFNRNEPTPDDPCPDAWCDDCELIRAAHDGWNEDSEKLCEIKLVCFACYQRSRIRNTRTDLTLDDLAAMRWKCADCEEEHHGPCLDIGYSEPHYWGEKEKKQANKSGAFARLARRRPKTFLTSDYCTIENNGYFVRGVIELPILGSDECFRWGVWGSLKQENFDKIMALEDDPKIVNLPPMFSWLSNELPEYGQTLNLKMYARYRDVTERPCFELEPCDHPLAQEYHQGITPERVRDITMRIMARKQ